Protein AF-0000000072270474 (afdb_homodimer)

Organism: Deinococcus radiodurans (strain ATCC 13939 / DSM 20539 / JCM 16871 / CCUG 27074 / LMG 4051 / NBRC 15346 / NCIMB 9279 / VKM B-1422 / R1) (NCBI:txid243230)

Nearest PDB structures (foldseek):
  1rw1-assembly1_A  TM=5.696E-01  e=3.619E-04  Pseudomonas aeruginosa PAO1
  1r7h-assembly1_B  TM=4.572E-01  e=2.381E-02  Corynebacterium ammoniagenes
  2ht9-assembly1_B  TM=7.134E-01  e=1.279E+00  Homo sapiens
  3ic4-assembly1_A  TM=3.718E-01  e=2.896E-01  Archaeoglobus fulgidus
  7pwe-assembly1_B  TM=4.059E-01  e=6.086E-01  Desulfotalea psychrophila LSv54

Solvent-accessible surface area (backbone atoms only — not comparable to full-atom values): 14466 Å² total; per-residue (Å²): 135,80,77,73,74,70,66,76,70,76,80,74,60,61,66,30,38,38,38,26,42,92,84,36,66,45,25,50,49,53,54,48,58,37,49,78,69,72,44,69,68,49,76,40,47,32,84,81,49,56,68,51,72,70,62,51,45,57,52,32,72,73,58,35,65,74,65,40,43,22,79,86,38,70,48,36,68,69,64,66,60,63,60,55,58,54,50,49,53,52,50,50,52,48,38,55,75,37,53,67,27,42,30,48,17,37,36,40,19,80,94,42,66,42,62,28,84,43,67,69,56,56,52,56,37,73,104,135,79,78,71,72,73,67,76,70,76,80,72,60,63,66,30,37,38,39,25,42,93,83,36,67,47,26,50,50,52,53,47,58,37,50,77,69,72,46,69,68,49,77,41,48,32,84,82,49,56,69,51,71,70,62,52,46,56,52,34,74,73,57,34,66,73,65,40,43,24,80,86,37,70,48,36,69,68,62,67,60,65,60,56,58,53,51,49,53,51,50,50,52,48,36,55,76,37,52,68,28,42,31,47,17,38,35,39,19,79,93,43,70,41,62,28,81,46,65,68,56,56,53,57,37,74,104

Secondary structure (DSSP, 8-state):
---------------EEEEE-TT-HHHHHHHHHHHTTT--EEEEETTTSPPPHHHHHHHHHHH-HHHHB-TTSHHHHHTTTHHHHHHHHHHHHHHHH-GGGB-SPEEEETTEEEESS-HHHHHHTT-/------------S--EEEEE-TT-HHHHHHHHHHHTTT--EEEEETTTSPPPHHHHHHHHHHH-HHHHB-TTSHHHHHHTTTHHHHHHHHHHHHHHH-GGGB-SPEEEETTEEEESS-HHHHHHTT-

Structure (mmCIF, N/CA/C/O backbone):
data_AF-0000000072270474-model_v1
#
loop_
_entity.id
_entity.type
_entity.pdbx_description
1 polymer 'Arsenate reductase'
#
loop_
_atom_site.group_PDB
_atom_site.id
_atom_site.type_symbol
_atom_site.label_atom_id
_atom_site.label_alt_id
_atom_site.label_comp_id
_atom_site.label_asym_id
_atom_site.label_entity_id
_atom_site.label_seq_id
_atom_site.pdbx_PDB_ins_code
_atom_site.Cartn_x
_atom_site.Cartn_y
_atom_site.Cartn_z
_atom_site.occupancy
_atom_site.B_iso_or_equiv
_atom_site.auth_seq_id
_atom_site.auth_comp_id
_atom_site.auth_asym_id
_atom_site.auth_atom_id
_atom_site.pdbx_PDB_model_num
ATOM 1 N N . MET A 1 1 ? -36.5 23.969 41.625 1 34.44 1 MET A N 1
ATOM 2 C CA . MET A 1 1 ? -36 24.359 40.312 1 34.44 1 MET A CA 1
ATOM 3 C C . MET A 1 1 ? -34.688 23.641 40 1 34.44 1 MET A C 1
ATOM 5 O O . MET A 1 1 ? -33.625 24.031 40.469 1 34.44 1 MET A O 1
ATOM 9 N N . GLY A 1 2 ? -34.719 22.359 40.031 1 34.88 2 GLY A N 1
ATOM 10 C CA . GLY A 1 2 ? -33.656 21.359 39.938 1 34.88 2 GLY A CA 1
ATOM 11 C C . GLY A 1 2 ? -32.812 21.5 38.688 1 34.88 2 GLY A C 1
ATOM 12 O O . GLY A 1 2 ? -33.312 21.578 37.594 1 34.88 2 GLY A O 1
ATOM 13 N N . ARG A 1 3 ? -31.734 22.266 38.875 1 37.53 3 ARG A N 1
ATOM 14 C CA . ARG A 1 3 ? -30.688 22.422 37.875 1 37.53 3 ARG A CA 1
ATOM 15 C C . ARG A 1 3 ? -30.297 21.078 37.25 1 37.53 3 ARG A C 1
ATOM 17 O O . ARG A 1 3 ? -29.922 20.156 38 1 37.53 3 ARG A O 1
ATOM 24 N N . PHE A 1 4 ? -31.141 20.562 36.344 1 34.16 4 PHE A N 1
ATOM 25 C CA . PHE A 1 4 ? -30.734 19.5 35.438 1 34.16 4 PHE A CA 1
ATOM 26 C C . PHE A 1 4 ? -29.297 19.703 34.969 1 34.16 4 PHE A C 1
ATOM 28 O O . PHE A 1 4 ? -28.953 20.75 34.438 1 34.16 4 PHE A O 1
ATOM 35 N N . PHE A 1 5 ? -28.375 19.203 35.75 1 33.19 5 PHE A N 1
ATOM 36 C CA . PHE A 1 5 ? -27 18.984 35.344 1 33.19 5 PHE A CA 1
ATOM 37 C C . PHE A 1 5 ? -26.938 18.516 33.875 1 33.19 5 PHE A C 1
ATOM 39 O O . PHE A 1 5 ? -27.328 17.391 33.562 1 33.19 5 PHE A O 1
ATOM 46 N N . CYS A 1 6 ? -27.469 19.328 32.969 1 32.22 6 CYS A N 1
ATOM 47 C CA . CYS A 1 6 ? -27.031 18.984 31.625 1 32.22 6 CYS A CA 1
ATOM 48 C C . CYS A 1 6 ? -25.578 18.531 31.609 1 32.22 6 CYS A C 1
ATOM 50 O O . CYS A 1 6 ? -24.688 19.328 31.859 1 32.22 6 CYS A O 1
ATOM 52 N N . GLN A 1 7 ? -25.297 17.5 32.375 1 32.91 7 GLN A N 1
ATOM 53 C CA . GLN A 1 7 ? -23.984 16.906 32.156 1 32.91 7 GLN A CA 1
ATOM 54 C C . GLN A 1 7 ? -23.547 17.078 30.703 1 32.91 7 GLN A C 1
ATOM 56 O O . GLN A 1 7 ? -24.266 16.656 29.781 1 32.91 7 GLN A O 1
ATOM 61 N N . HIS A 1 8 ? -23.016 18.281 30.297 1 38.44 8 HIS A N 1
ATOM 62 C CA . HIS A 1 8 ? -22.141 18.359 29.125 1 38.44 8 HIS A CA 1
ATOM 63 C C . HIS A 1 8 ? -21.5 17.016 28.828 1 38.44 8 HIS A C 1
ATOM 65 O O . HIS A 1 8 ? -20.781 16.453 29.656 1 38.44 8 HIS A O 1
ATOM 71 N N . ALA A 1 9 ? -22.234 16.062 28.453 1 39.56 9 ALA A N 1
ATOM 72 C CA . ALA A 1 9 ? -21.766 14.82 27.828 1 39.56 9 ALA A CA 1
ATOM 73 C C . ALA A 1 9 ? -20.344 14.984 27.297 1 39.56 9 ALA A C 1
ATOM 75 O O . ALA A 1 9 ? -20.062 15.93 26.547 1 39.56 9 ALA A O 1
ATOM 76 N N . GLY A 1 10 ? -19.312 14.703 27.938 1 39.47 10 GLY A N 1
ATOM 77 C CA . GLY A 1 10 ? -17.922 14.5 27.578 1 39.47 10 GLY A CA 1
ATOM 78 C C . GLY A 1 10 ? -17.734 14.031 26.141 1 39.47 10 GLY A C 1
ATOM 79 O O . GLY A 1 10 ? -18.281 13 25.75 1 39.47 10 GLY A O 1
ATOM 80 N N . MET A 1 11 ? -17.922 14.828 25.094 1 38.56 11 MET A N 1
ATOM 81 C CA . MET A 1 11 ? -17.766 14.602 23.656 1 38.56 11 MET A CA 1
ATOM 82 C C . MET A 1 11 ? -16.672 13.57 23.375 1 38.56 11 MET A C 1
ATOM 84 O O . MET A 1 11 ? -15.484 13.891 23.391 1 38.56 11 MET A O 1
ATOM 88 N N . THR A 1 12 ? -16.656 12.539 23.891 1 49.97 12 THR A N 1
ATOM 89 C CA . THR A 1 12 ? -15.836 11.344 23.734 1 49.97 12 THR A CA 1
ATOM 90 C C . THR A 1 12 ? -15.711 10.969 22.266 1 49.97 12 THR A C 1
ATOM 92 O O . THR A 1 12 ? -15.594 9.781 21.922 1 49.97 12 THR A O 1
ATOM 95 N N . GLY A 1 13 ? -16.297 11.711 21.375 1 54.06 13 GLY A N 1
ATOM 96 C CA . GLY A 1 13 ? -16.25 11.273 20 1 54.06 13 GLY A CA 1
ATOM 97 C C . GLY A 1 13 ? -14.852 10.984 19.5 1 54.06 13 GLY A C 1
ATOM 98 O O . GLY A 1 13 ? -13.867 11.297 20.188 1 54.06 13 GLY A O 1
ATOM 99 N N . PRO A 1 14 ? -14.75 10.164 18.5 1 63.75 14 PRO A N 1
ATOM 100 C CA . PRO A 1 14 ? -13.414 9.734 18.078 1 63.75 14 PRO A CA 1
ATOM 101 C C . PRO A 1 14 ? -12.461 10.906 17.859 1 63.75 14 PRO A C 1
ATOM 103 O O . PRO A 1 14 ? -12.891 11.992 17.453 1 63.75 14 PRO A O 1
ATOM 106 N N . GLN A 1 15 ? -11.43 11 18.594 1 87.31 15 GLN A N 1
ATOM 107 C CA . GLN A 1 15 ? -10.398 12.008 18.406 1 87.31 15 GLN A CA 1
ATOM 108 C C . GLN A 1 15 ? -9.812 11.938 17 1 87.31 15 GLN A C 1
ATOM 110 O O . GLN A 1 15 ? -9.28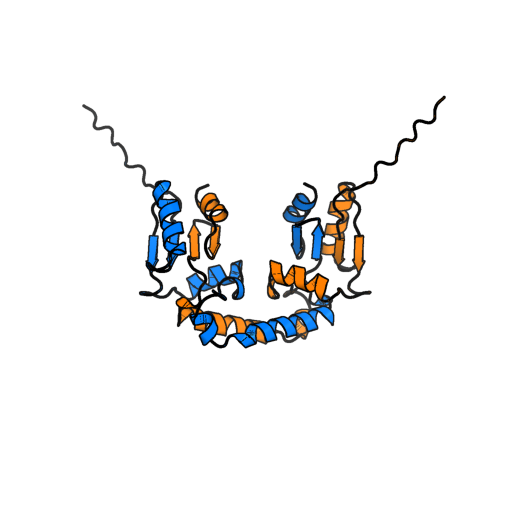1 10.906 16.594 1 87.31 15 GLN A O 1
ATOM 115 N N . ILE A 1 16 ? -10.289 12.977 16.094 1 97.12 16 ILE A N 1
ATOM 116 C CA . ILE A 1 16 ? -9.781 13.07 14.734 1 97.12 16 ILE A CA 1
ATOM 117 C C . ILE A 1 16 ? -8.539 13.961 14.711 1 97.12 16 ILE A C 1
ATOM 119 O O . ILE A 1 16 ? -8.547 15.062 15.266 1 97.12 16 ILE A O 1
ATOM 123 N N . GLN A 1 17 ? -7.492 13.477 14.211 1 98.06 17 GLN A N 1
ATOM 124 C CA . GLN A 1 17 ? -6.27 14.25 14.023 1 98.06 17 GLN A CA 1
ATOM 125 C C . GLN A 1 17 ? -5.938 14.406 12.539 1 98.06 17 GLN A C 1
ATOM 127 O O . GLN A 1 17 ? -5.957 13.43 11.789 1 98.06 17 GLN A O 1
ATOM 132 N N . ILE A 1 18 ? -5.68 15.641 12.117 1 98.44 18 ILE A N 1
ATOM 133 C CA . ILE A 1 18 ? -5.336 15.953 10.734 1 98.44 18 ILE A CA 1
ATOM 134 C C . ILE A 1 18 ? -3.922 16.531 10.664 1 98.44 18 ILE A C 1
ATOM 136 O O . ILE A 1 18 ? -3.613 17.516 11.352 1 98.44 18 ILE A O 1
ATOM 140 N N . PHE A 1 19 ? -3.062 15.859 9.969 1 98.75 19 PHE A N 1
ATOM 141 C CA . PHE A 1 19 ? -1.763 16.406 9.609 1 98.75 19 PHE A CA 1
ATOM 142 C C . PHE A 1 19 ? -1.813 17.047 8.219 1 98.75 19 PHE A C 1
ATOM 144 O O . PHE A 1 19 ? -2.139 16.375 7.238 1 98.75 19 PHE A O 1
ATOM 151 N N . GLY A 1 20 ? -1.595 18.281 8.125 1 98.38 20 GLY A N 1
ATOM 152 C CA . GLY A 1 20 ? -1.666 18.984 6.848 1 98.38 20 GLY A CA 1
ATOM 153 C C . GLY A 1 20 ? -1.063 20.375 6.891 1 98.38 20 GLY A C 1
ATOM 154 O O . GLY A 1 20 ? -0.18 20.641 7.707 1 98.38 20 GLY A O 1
ATOM 155 N N . THR A 1 21 ? -1.355 21.109 5.883 1 97.69 21 THR A N 1
ATOM 156 C CA . THR A 1 21 ? -0.98 22.516 5.848 1 97.69 21 THR A CA 1
ATOM 157 C C . THR A 1 21 ? -2.199 23.406 5.586 1 97.69 21 THR A C 1
ATOM 159 O O . THR A 1 21 ? -3.156 22.969 4.938 1 97.69 21 THR A O 1
ATOM 162 N N . LYS A 1 22 ? -2.102 24.625 6.09 1 94.5 22 LYS A N 1
ATOM 163 C CA . LYS A 1 22 ? -3.229 25.547 5.953 1 94.5 22 LYS A CA 1
ATOM 164 C C . LYS A 1 22 ? -3.424 25.969 4.496 1 94.5 22 LYS A C 1
ATOM 166 O O . LYS A 1 22 ? -4.523 26.359 4.102 1 94.5 22 LYS A O 1
ATOM 171 N N . LYS A 1 23 ? -2.4 25.828 3.74 1 94.44 23 LYS A N 1
ATOM 172 C CA . LYS A 1 23 ? -2.465 26.281 2.352 1 94.44 23 LYS A CA 1
ATOM 173 C C . LYS A 1 23 ? -3.023 25.188 1.445 1 94.44 23 LYS A C 1
ATOM 175 O O . LYS A 1 23 ? -3.352 25.453 0.285 1 94.44 23 LYS A O 1
ATOM 180 N N . SER A 1 24 ? -3.162 24.031 1.912 1 96.56 24 SER A N 1
ATOM 181 C CA . SER A 1 24 ? -3.594 22.891 1.108 1 96.56 24 SER A CA 1
ATOM 182 C C . SER A 1 24 ? -5.117 22.828 1.012 1 96.56 24 SER A C 1
ATOM 184 O O . SER A 1 24 ? -5.801 22.672 2.025 1 96.56 24 SER A O 1
ATOM 186 N N . THR A 1 25 ? -5.629 22.891 -0.159 1 96.38 25 THR A N 1
ATOM 187 C CA . THR A 1 25 ? -7.066 22.781 -0.403 1 96.38 25 THR A CA 1
ATOM 188 C C . THR A 1 25 ? -7.605 21.453 0.099 1 96.38 25 THR A C 1
ATOM 190 O O . THR A 1 25 ? -8.711 21.391 0.634 1 96.38 25 THR A O 1
ATOM 193 N N . ALA A 1 26 ? -6.789 20.422 -0.061 1 97.44 26 ALA A N 1
ATOM 194 C CA . ALA A 1 26 ? -7.207 19.094 0.383 1 97.44 26 ALA A CA 1
ATOM 195 C C . ALA A 1 26 ? -7.285 19.016 1.905 1 97.44 26 ALA A C 1
ATOM 197 O O . ALA A 1 26 ? -8.188 18.391 2.459 1 97.44 26 ALA A O 1
ATOM 198 N N . THR A 1 27 ? -6.324 19.641 2.531 1 98.19 27 THR A N 1
ATOM 199 C CA . THR A 1 27 ? -6.359 19.703 3.986 1 98.19 27 THR A CA 1
ATOM 200 C C . THR A 1 27 ? -7.598 20.469 4.461 1 98.19 27 THR A C 1
ATOM 202 O O . THR A 1 27 ? -8.297 20.016 5.371 1 98.19 27 THR A O 1
ATOM 205 N N . ARG A 1 28 ? -7.879 21.547 3.811 1 97.81 28 ARG A N 1
ATOM 206 C CA . ARG A 1 28 ? -9.055 22.344 4.16 1 97.81 28 ARG A CA 1
ATOM 207 C C . ARG A 1 28 ? -10.336 21.547 3.928 1 97.81 28 ARG A C 1
ATOM 209 O O . ARG A 1 28 ? -11.297 21.672 4.695 1 97.81 28 ARG A O 1
ATOM 216 N N . ALA A 1 29 ? -10.32 20.766 2.895 1 98.25 29 ALA A N 1
ATOM 217 C CA . ALA A 1 29 ? -11.477 19.922 2.613 1 98.25 29 ALA A CA 1
ATOM 218 C C . ALA A 1 29 ? -11.719 18.922 3.74 1 98.25 29 ALA A C 1
ATOM 220 O O . ALA A 1 29 ? -12.859 18.672 4.117 1 98.25 29 ALA A O 1
ATOM 221 N N . ALA A 1 30 ? -10.641 18.391 4.258 1 98.38 30 ALA A N 1
ATOM 222 C CA . ALA A 1 30 ? -10.758 17.453 5.383 1 98.38 30 ALA A CA 1
ATOM 223 C C . ALA A 1 30 ? -11.328 18.172 6.609 1 98.38 30 ALA A C 1
ATOM 225 O O . ALA A 1 30 ? -12.25 17.656 7.254 1 98.38 30 ALA A O 1
ATOM 226 N N . GLU A 1 31 ? -10.766 19.297 6.898 1 97.62 31 GLU A N 1
ATOM 227 C CA . GLU A 1 31 ? -11.273 20.062 8.039 1 97.62 31 GLU A CA 1
ATOM 228 C C . GLU A 1 31 ? -12.766 20.375 7.871 1 97.62 31 GLU A C 1
ATOM 230 O O . GLU A 1 31 ? -13.547 20.203 8.812 1 97.62 31 GLU A O 1
ATOM 235 N N . ARG A 1 32 ? -13.141 20.797 6.742 1 97.44 32 ARG A N 1
ATOM 236 C CA . ARG A 1 32 ? -14.531 21.141 6.453 1 97.44 32 ARG A CA 1
ATOM 237 C C . ARG A 1 32 ? -15.438 19.922 6.605 1 97.44 32 ARG A C 1
ATOM 239 O O . ARG A 1 32 ? -16.547 20.031 7.145 1 97.44 32 ARG A O 1
ATOM 246 N N . PHE A 1 33 ? -14.977 18.797 6.184 1 98.31 33 PHE A N 1
ATOM 247 C CA . PHE A 1 33 ? -15.742 17.562 6.238 1 98.31 33 PHE A CA 1
ATOM 248 C C . PHE A 1 33 ? -16.156 17.25 7.668 1 98.31 33 PHE A C 1
ATOM 250 O O . PHE A 1 33 ? -17.328 16.953 7.926 1 98.31 33 PHE A O 1
ATOM 257 N N . PHE A 1 34 ? -15.234 17.344 8.547 1 97.38 34 PHE A N 1
ATOM 258 C CA . PHE A 1 34 ? -15.516 16.984 9.93 1 97.38 34 PHE A CA 1
ATOM 259 C C . PHE A 1 34 ? -16.266 18.125 10.633 1 97.38 34 PHE A C 1
ATOM 261 O O . PHE A 1 34 ? -17.156 17.859 11.438 1 97.38 34 PHE A O 1
ATOM 268 N N . LYS A 1 35 ? -15.938 19.375 10.312 1 95.94 35 LYS A N 1
ATOM 269 C CA . LYS A 1 35 ? -16.609 20.531 10.898 1 95.94 35 LYS A CA 1
ATOM 270 C C . LYS A 1 35 ? -18.094 20.516 10.578 1 95.94 35 LYS A C 1
ATOM 272 O O . LYS A 1 35 ? -18.922 20.75 11.453 1 95.94 35 LYS A O 1
ATOM 277 N N . GLU A 1 36 ? -18.406 20.234 9.391 1 96.81 36 GLU A N 1
ATOM 278 C CA . GLU A 1 36 ? -19.797 20.234 8.938 1 96.81 36 GLU A CA 1
ATOM 279 C C . GLU A 1 36 ? -20.594 19.141 9.633 1 96.81 36 GLU A C 1
ATOM 281 O O . GLU A 1 36 ? -21.828 19.188 9.648 1 96.81 36 GLU A O 1
ATOM 286 N N . ARG A 1 37 ? -19.969 18.25 10.195 1 95.06 37 ARG A N 1
ATOM 287 C CA . ARG A 1 37 ? -20.641 17.141 10.867 1 95.06 37 ARG A CA 1
ATOM 288 C C . ARG A 1 37 ? -20.531 17.266 12.383 1 95.06 37 ARG A C 1
ATOM 290 O O . ARG A 1 37 ? -20.891 16.344 13.117 1 95.06 37 ARG A O 1
ATOM 297 N N . GLY A 1 38 ? -19.953 18.328 12.805 1 93.56 38 GLY A N 1
ATOM 298 C CA . GLY A 1 38 ? -19.906 18.688 14.219 1 93.56 38 GLY A CA 1
ATOM 299 C C . GLY A 1 38 ? -18.828 17.938 14.984 1 93.56 38 GLY A C 1
ATOM 300 O O . GLY A 1 38 ? -18.953 17.719 16.188 1 93.56 38 GLY A O 1
ATOM 301 N N . VAL A 1 39 ? -17.859 17.469 14.32 1 94.69 39 VAL A N 1
ATOM 302 C CA . VAL A 1 39 ? -16.812 16.688 14.969 1 94.69 39 VAL A CA 1
ATOM 303 C C . VAL A 1 39 ? -15.562 17.547 15.172 1 94.69 39 VAL A C 1
ATOM 305 O O . VAL A 1 39 ? -15.109 18.219 14.234 1 94.69 39 VAL A O 1
ATOM 308 N N . LYS A 1 40 ? -15.07 17.547 16.344 1 92.81 40 LYS A N 1
ATOM 309 C CA . LYS A 1 40 ? -13.852 18.297 16.656 1 92.81 40 LYS A CA 1
ATOM 310 C C . LYS A 1 40 ? -12.617 17.609 16.078 1 92.81 40 LYS A C 1
ATOM 312 O O . LYS A 1 40 ? -12.5 16.375 16.141 1 92.81 40 LYS A O 1
ATOM 317 N N . VAL A 1 41 ? -11.688 18.453 15.664 1 95.88 41 VAL A N 1
ATOM 318 C CA . VAL A 1 41 ? -10.484 17.922 15.031 1 95.88 41 VAL A CA 1
ATOM 319 C C . VAL A 1 41 ? -9.242 18.531 15.688 1 95.88 41 VAL A C 1
ATOM 321 O O . VAL A 1 41 ? -9.242 19.703 16.078 1 95.88 41 VAL A O 1
ATOM 324 N N . HIS A 1 42 ? -8.289 17.75 15.961 1 96.75 42 HIS A N 1
ATOM 325 C CA . HIS A 1 42 ? -6.949 18.203 16.297 1 96.75 42 HIS A CA 1
ATOM 326 C C . HIS A 1 42 ? -6.094 18.359 15.039 1 96.75 42 HIS A C 1
ATOM 328 O O . HIS A 1 42 ? -5.699 17.359 14.43 1 96.75 42 HIS A O 1
ATOM 334 N N . PHE A 1 43 ? -5.828 19.594 14.734 1 97.19 43 PHE A N 1
ATOM 335 C CA . PHE A 1 43 ? -5.07 19.891 13.516 1 97.19 43 PHE A CA 1
ATOM 336 C C . PHE A 1 43 ? -3.6 20.125 13.844 1 97.19 43 PHE A C 1
ATOM 338 O O . PHE A 1 43 ? -3.271 20.875 14.758 1 97.19 43 PHE A O 1
ATOM 345 N N . VAL A 1 44 ? -2.742 19.438 13.086 1 97.62 44 VAL A N 1
ATOM 346 C CA . VAL A 1 44 ? -1.3 19.641 13.18 1 97.62 44 VAL A CA 1
ATOM 347 C C . VAL A 1 44 ? -0.77 20.219 11.875 1 97.62 44 VAL A C 1
ATOM 349 O O . VAL A 1 44 ? -0.797 19.547 10.836 1 97.62 44 VAL A O 1
ATOM 352 N N . ASP A 1 45 ? -0.265 21.422 11.953 1 97.81 45 ASP A N 1
ATOM 353 C CA . ASP A 1 45 ? 0.384 22.047 10.797 1 97.81 45 ASP A CA 1
ATOM 354 C C . ASP A 1 45 ? 1.805 21.516 10.617 1 97.81 45 ASP A C 1
ATOM 356 O O . ASP A 1 45 ? 2.723 21.938 11.328 1 97.81 45 ASP A O 1
ATOM 360 N N . VAL A 1 46 ? 2.01 20.688 9.617 1 97.94 46 VAL A N 1
ATOM 361 C CA . VAL A 1 46 ? 3.281 19.984 9.484 1 97.94 46 VAL A CA 1
ATOM 362 C C . VAL A 1 46 ? 4.332 20.922 8.898 1 97.94 46 VAL A C 1
ATOM 364 O O . VAL A 1 46 ? 5.527 20.625 8.938 1 97.94 46 VAL A O 1
ATOM 367 N N . SER A 1 47 ? 3.916 21.969 8.328 1 94.81 47 SER A N 1
ATOM 368 C CA . SER A 1 47 ? 4.875 22.969 7.867 1 94.81 47 SER A CA 1
ATOM 369 C C . SER A 1 47 ? 5.52 23.703 9.039 1 94.81 47 SER A C 1
ATOM 371 O O . SER A 1 47 ? 6.652 24.172 8.93 1 94.81 47 SER A O 1
ATOM 373 N N . ALA A 1 48 ? 4.805 23.812 10.133 1 94.81 48 ALA A N 1
ATOM 374 C CA . ALA A 1 48 ? 5.301 24.469 11.328 1 94.81 48 ALA A CA 1
ATOM 375 C C . ALA A 1 48 ? 5.965 23.469 12.273 1 94.81 48 ALA A C 1
ATOM 377 O O . ALA A 1 48 ? 7.004 23.766 12.875 1 94.81 48 ALA A O 1
ATOM 378 N N . LYS A 1 49 ? 5.398 22.344 12.484 1 94.62 49 LYS A N 1
ATOM 379 C CA . LYS A 1 49 ? 5.883 21.266 13.336 1 94.62 49 LYS A CA 1
ATOM 380 C C . LYS A 1 49 ? 5.809 19.922 12.609 1 94.62 49 LYS A C 1
ATOM 382 O O . LYS A 1 49 ? 4.73 19.344 12.477 1 94.62 49 LYS A O 1
ATOM 387 N N . PRO A 1 50 ? 6.918 19.422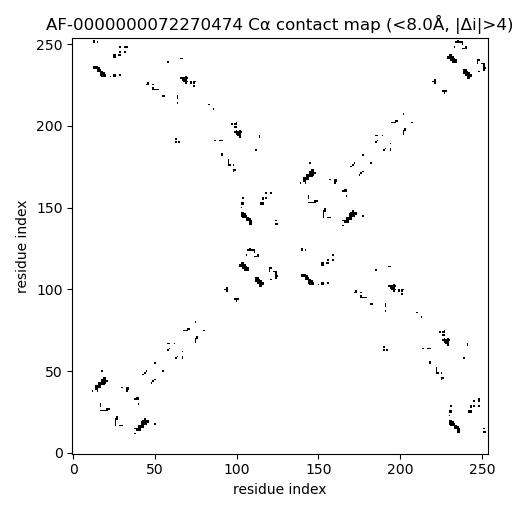 12.305 1 93.88 50 PRO A N 1
ATOM 388 C CA . PRO A 1 50 ? 6.922 18.141 11.578 1 93.88 50 PRO A CA 1
ATOM 389 C C . PRO A 1 50 ? 6.332 17 12.398 1 93.88 50 PRO A C 1
ATOM 391 O O . PRO A 1 50 ? 6.344 17.047 13.633 1 93.88 50 PRO A O 1
ATOM 394 N N . MET A 1 51 ? 5.844 16.078 11.742 1 96.31 51 MET A N 1
ATOM 395 C CA . MET A 1 51 ? 5.379 14.859 12.406 1 96.31 51 MET A CA 1
ATOM 396 C C . MET A 1 51 ? 6.535 14.141 13.094 1 96.31 51 MET A C 1
ATOM 398 O O . MET A 1 51 ? 7.691 14.281 12.688 1 96.31 51 MET A O 1
ATOM 402 N N . SER A 1 52 ? 6.125 13.367 14.156 1 96.31 52 SER A N 1
ATOM 403 C CA . SER A 1 52 ? 7.133 12.477 14.719 1 96.31 52 SER A CA 1
ATOM 404 C C . SER A 1 52 ? 7.359 11.258 13.828 1 96.31 52 SER A C 1
ATOM 406 O O . SER A 1 52 ? 6.492 10.898 13.023 1 96.31 52 SER A O 1
ATOM 408 N N . LYS A 1 53 ? 8.547 10.68 14.016 1 95.31 53 LYS A N 1
ATOM 409 C CA . LYS A 1 53 ? 8.844 9.461 13.266 1 95.31 53 LYS A CA 1
ATOM 410 C C . LYS A 1 53 ? 7.797 8.383 13.539 1 95.31 53 LYS A C 1
ATOM 412 O O . LYS A 1 53 ? 7.375 7.676 12.617 1 95.31 53 LYS A O 1
ATOM 417 N N . GLY A 1 54 ? 7.422 8.273 14.82 1 95.75 54 GLY A N 1
ATOM 418 C CA . GLY A 1 54 ? 6.418 7.293 15.195 1 95.75 54 GLY A CA 1
ATOM 419 C C . GLY A 1 54 ? 5.082 7.52 14.508 1 95.75 54 GLY A C 1
ATOM 420 O O . GLY A 1 54 ? 4.461 6.57 14.023 1 95.75 54 GLY A O 1
ATOM 421 N N . GLU A 1 55 ? 4.652 8.734 14.438 1 95 55 GLU A N 1
ATOM 422 C CA . GLU A 1 55 ? 3.398 9.078 13.773 1 95 55 GLU A CA 1
ATOM 423 C C . GLU A 1 55 ? 3.439 8.719 12.289 1 95 55 GLU A C 1
ATOM 425 O O . GLU A 1 55 ? 2.527 8.07 11.781 1 95 55 GLU A O 1
ATOM 430 N N . LEU A 1 56 ? 4.516 9.141 11.633 1 97.12 56 LEU A N 1
ATOM 431 C CA . LEU A 1 56 ? 4.641 8.898 10.203 1 97.12 56 LEU A CA 1
ATOM 432 C C . LEU A 1 56 ? 4.734 7.402 9.906 1 97.12 56 LEU A C 1
ATOM 434 O O . LEU A 1 56 ? 4.148 6.918 8.938 1 97.12 56 LEU A O 1
ATOM 438 N N . THR A 1 57 ? 5.406 6.668 10.812 1 93.38 57 THR A N 1
ATOM 439 C CA . THR A 1 57 ? 5.617 5.234 10.633 1 93.38 57 THR A CA 1
ATOM 440 C C . THR A 1 57 ? 4.285 4.488 10.648 1 93.38 57 THR A C 1
ATOM 442 O O . THR A 1 57 ? 4.105 3.508 9.922 1 93.38 57 THR A O 1
ATOM 445 N N . ARG A 1 58 ? 3.34 4.945 11.352 1 94.06 58 ARG A N 1
ATOM 446 C CA . ARG A 1 58 ? 2.023 4.316 11.406 1 94.06 58 ARG A CA 1
ATOM 447 C C . ARG A 1 58 ? 1.345 4.359 10.039 1 94.06 58 ARG A C 1
ATOM 449 O O . ARG A 1 58 ? 0.724 3.381 9.617 1 94.06 58 ARG A O 1
ATOM 456 N N . PHE A 1 59 ? 1.512 5.457 9.383 1 95.81 59 PHE A N 1
ATOM 457 C CA . PHE A 1 59 ? 0.94 5.582 8.047 1 95.81 59 PHE A CA 1
ATOM 458 C C . PHE A 1 59 ? 1.716 4.734 7.047 1 95.81 59 PHE A C 1
ATOM 460 O O . PHE A 1 59 ? 1.121 4.078 6.188 1 95.81 59 PHE A O 1
ATOM 467 N N . VAL A 1 60 ? 3.025 4.719 7.215 1 92.12 60 VAL A N 1
ATOM 468 C CA . VAL A 1 60 ? 3.885 3.975 6.301 1 92.12 60 VAL A CA 1
ATOM 469 C C . VAL A 1 60 ? 3.584 2.482 6.402 1 92.12 60 VAL A C 1
ATOM 471 O O . VAL A 1 60 ? 3.512 1.785 5.387 1 92.12 60 VAL A O 1
ATOM 474 N N . GLN A 1 61 ? 3.381 2.031 7.629 1 86.75 61 GLN A N 1
ATOM 475 C CA . GLN A 1 61 ? 3.094 0.618 7.855 1 86.75 61 GLN A CA 1
ATOM 476 C C . GLN A 1 61 ? 1.798 0.202 7.168 1 86.75 61 GLN A C 1
ATOM 478 O O . GLN A 1 61 ? 1.699 -0.905 6.633 1 86.75 61 GLN A O 1
ATOM 483 N N . LYS A 1 62 ? 0.914 1.119 7.113 1 86.88 62 LYS A N 1
ATOM 484 C CA . LYS A 1 62 ? -0.397 0.77 6.574 1 86.88 62 LYS A CA 1
ATOM 485 C C . LYS A 1 62 ? -0.435 0.95 5.059 1 86.88 62 LYS A C 1
ATOM 487 O O . LYS A 1 62 ? -0.977 0.106 4.34 1 86.88 62 LYS A O 1
ATOM 492 N N . PHE A 1 63 ? 0.195 1.966 4.527 1 88.5 63 PHE A N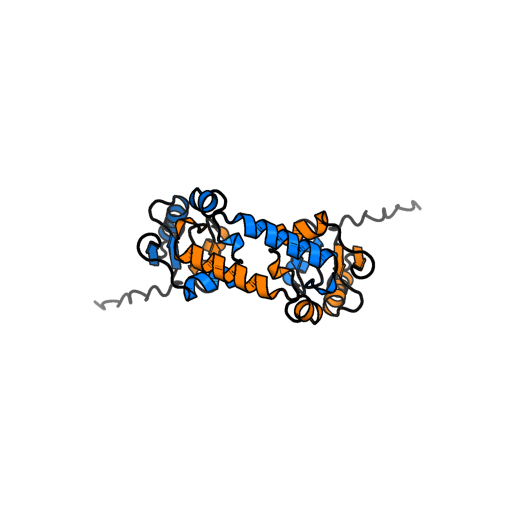 1
ATOM 493 C CA . PHE A 1 63 ? -0.042 2.332 3.137 1 88.5 63 PHE A CA 1
ATOM 494 C C . PHE A 1 63 ? 1.208 2.104 2.295 1 88.5 63 PHE A C 1
ATOM 496 O O . PHE A 1 63 ? 1.13 2.018 1.068 1 88.5 63 PHE A O 1
ATOM 503 N N . GLY A 1 64 ? 2.398 2.105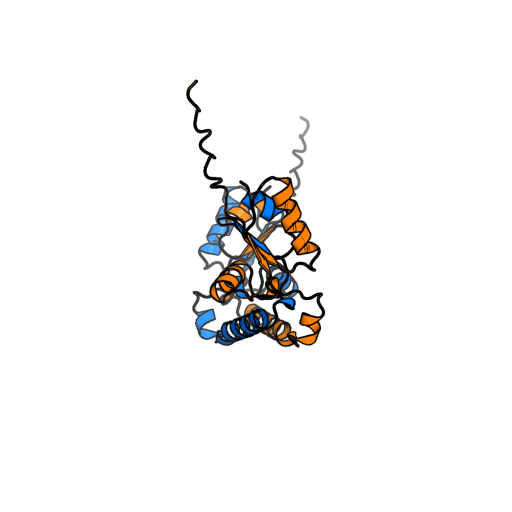 2.959 1 85.75 64 GLY A N 1
ATOM 504 C CA . GLY A 1 64 ? 3.658 2.111 2.232 1 85.75 64 GLY A CA 1
ATOM 505 C C . GLY A 1 64 ? 4.168 3.508 1.933 1 85.75 64 GLY A C 1
ATOM 506 O O . GLY A 1 64 ? 3.389 4.465 1.889 1 85.75 64 GLY A O 1
ATOM 507 N N . VAL A 1 65 ? 5.406 3.65 1.687 1 89.12 65 VAL A N 1
ATOM 508 C CA . VAL A 1 65 ? 6.055 4.945 1.492 1 89.12 65 VAL A CA 1
ATOM 509 C C . VAL A 1 65 ? 5.551 5.586 0.201 1 89.12 65 VAL A C 1
ATOM 511 O O . VAL A 1 65 ? 5.324 6.797 0.149 1 89.12 65 VAL A O 1
ATOM 514 N N . ASN A 1 66 ? 5.328 4.852 -0.842 1 87 66 ASN A N 1
ATOM 515 C CA . ASN A 1 66 ? 4.934 5.402 -2.135 1 87 66 ASN A CA 1
ATOM 516 C C . ASN A 1 66 ? 3.561 6.062 -2.064 1 87 66 ASN A C 1
ATOM 518 O O . ASN A 1 66 ? 3.334 7.098 -2.693 1 87 66 ASN A O 1
ATOM 522 N N . ALA A 1 67 ? 2.738 5.516 -1.28 1 88.75 67 ALA A N 1
ATOM 523 C CA . ALA A 1 67 ? 1.382 6.043 -1.161 1 88.75 67 ALA A CA 1
ATOM 524 C C . ALA A 1 67 ? 1.374 7.371 -0.412 1 88.75 67 ALA A C 1
ATOM 526 O O . ALA A 1 67 ? 0.417 8.141 -0.514 1 88.75 67 ALA A O 1
ATOM 527 N N . LEU A 1 68 ? 2.422 7.621 0.299 1 94.69 68 LEU A N 1
ATOM 528 C CA . LEU A 1 68 ? 2.482 8.828 1.111 1 94.69 68 LEU A CA 1
ATOM 529 C C . LEU A 1 68 ? 3.145 9.969 0.341 1 94.69 68 LEU A C 1
ATOM 531 O O . LEU A 1 68 ? 3.094 11.125 0.769 1 94.69 68 LEU A O 1
ATOM 535 N N . LEU A 1 69 ? 3.646 9.664 -0.761 1 94.5 69 LEU A N 1
ATOM 536 C CA . LEU A 1 69 ? 4.348 10.68 -1.541 1 94.5 69 LEU A CA 1
ATOM 537 C C . LEU A 1 69 ? 3.381 11.43 -2.453 1 94.5 69 LEU A C 1
ATOM 539 O O . LEU A 1 69 ? 2.553 10.812 -3.129 1 94.5 69 LEU A O 1
ATOM 543 N N . ASP A 1 70 ? 3.529 12.805 -2.453 1 94.75 70 ASP A N 1
ATOM 544 C CA . ASP A 1 70 ? 2.861 13.633 -3.453 1 94.75 70 ASP A CA 1
ATOM 545 C C . ASP A 1 70 ? 3.662 13.68 -4.754 1 94.75 70 ASP A C 1
ATOM 547 O O . ASP A 1 70 ? 4.496 14.562 -4.945 1 94.75 70 ASP A O 1
ATOM 551 N N . THR A 1 71 ? 3.338 12.797 -5.621 1 90.81 71 THR A N 1
ATOM 552 C CA . THR A 1 71 ? 4.141 12.641 -6.832 1 90.81 71 THR A CA 1
ATOM 553 C C . THR A 1 71 ? 3.811 13.727 -7.848 1 90.81 71 THR A C 1
ATOM 555 O O . THR A 1 71 ? 4.504 13.875 -8.859 1 90.81 71 THR A O 1
ATOM 558 N N . GLU A 1 72 ? 2.811 14.484 -7.602 1 91.25 72 GLU A N 1
ATOM 559 C CA . GLU A 1 72 ? 2.408 15.539 -8.523 1 91.25 72 GLU A CA 1
ATOM 560 C C . GLU A 1 72 ? 2.951 16.891 -8.07 1 91.25 72 GLU A C 1
ATOM 562 O O . GLU A 1 72 ? 2.814 17.891 -8.781 1 91.25 72 GLU A O 1
ATOM 567 N N . GLY A 1 73 ? 3.549 16.953 -6.922 1 92.31 73 GLY A N 1
ATOM 568 C CA . GLY A 1 73 ? 3.982 18.219 -6.355 1 92.31 73 GLY A CA 1
ATOM 569 C C . GLY A 1 73 ? 5.395 18.609 -6.758 1 92.31 73 GLY A C 1
ATOM 570 O O . GLY A 1 73 ? 6.168 17.766 -7.215 1 92.31 73 GLY A O 1
ATOM 571 N N . LYS A 1 74 ? 5.797 19.875 -6.496 1 92.69 74 LYS A N 1
ATOM 572 C CA . LYS A 1 74 ? 7.109 20.406 -6.848 1 92.69 74 LYS A CA 1
ATOM 573 C C . LYS A 1 74 ? 8.203 19.797 -5.984 1 92.69 74 LYS A C 1
ATOM 575 O O . LYS A 1 74 ? 9.328 19.578 -6.453 1 92.69 74 LYS A O 1
ATOM 580 N N . ALA A 1 75 ? 7.84 19.531 -4.762 1 94.5 75 ALA A N 1
ATOM 581 C CA . ALA A 1 75 ? 8.836 18.953 -3.861 1 94.5 75 ALA A CA 1
ATOM 582 C C . ALA A 1 75 ? 9.312 17.594 -4.367 1 94.5 75 ALA A C 1
ATOM 584 O O . ALA A 1 75 ? 10.5 17.281 -4.293 1 94.5 75 ALA A O 1
ATOM 585 N N . TYR A 1 76 ? 8.406 16.844 -4.836 1 93.5 76 TYR A N 1
ATOM 586 C CA . TYR A 1 76 ? 8.742 15.531 -5.367 1 93.5 76 TYR A CA 1
ATOM 587 C C . TYR A 1 76 ? 9.672 15.656 -6.574 1 93.5 76 TYR A C 1
ATOM 589 O O . TYR A 1 76 ? 10.648 14.914 -6.691 1 93.5 76 TYR A O 1
ATOM 597 N N . GLU A 1 77 ? 9.367 16.531 -7.391 1 90 77 GLU A N 1
ATOM 598 C CA . GLU A 1 77 ? 10.188 16.781 -8.57 1 90 77 GLU A CA 1
ATOM 599 C C . GLU A 1 77 ? 11.617 17.141 -8.172 1 90 77 GLU A C 1
ATOM 601 O O . GLU A 1 77 ? 12.578 16.672 -8.789 1 90 77 GLU A O 1
ATOM 606 N N . ARG A 1 78 ? 11.727 17.828 -7.145 1 92.31 78 ARG A N 1
ATOM 607 C CA . ARG A 1 78 ? 13.023 18.328 -6.707 1 92.31 78 ARG A CA 1
ATOM 608 C C . ARG A 1 78 ? 13.781 17.266 -5.914 1 92.31 78 ARG A C 1
ATOM 610 O O . ARG A 1 78 ? 15.016 17.297 -5.859 1 92.31 78 ARG A O 1
ATOM 617 N N . ALA A 1 79 ? 13.141 16.422 -5.258 1 89.5 79 ALA A N 1
ATOM 618 C CA . ALA A 1 79 ? 13.727 15.492 -4.293 1 89.5 79 ALA A CA 1
ATOM 619 C C . ALA A 1 79 ? 14.492 14.383 -5 1 89.5 79 ALA A C 1
ATOM 621 O O . ALA A 1 79 ? 15.195 13.594 -4.359 1 89.5 79 ALA A O 1
ATOM 622 N N . ASN A 1 80 ? 14.492 14.273 -6.324 1 83.44 80 ASN A N 1
ATOM 623 C CA . ASN A 1 80 ? 15.227 13.266 -7.078 1 83.44 80 ASN A CA 1
ATOM 624 C C . ASN A 1 80 ? 14.961 11.859 -6.551 1 83.44 80 ASN A C 1
ATOM 626 O O . ASN A 1 80 ? 15.898 11.117 -6.242 1 83.44 80 ASN A O 1
ATOM 630 N N . LEU A 1 81 ? 13.727 11.461 -6.398 1 83.81 81 LEU A N 1
ATOM 631 C CA . LEU A 1 81 ? 13.344 10.156 -5.859 1 83.81 81 LEU A CA 1
ATOM 632 C C . LEU A 1 81 ? 13.133 9.141 -6.977 1 83.81 81 LEU A C 1
ATOM 634 O O . LEU A 1 81 ? 12.375 8.18 -6.816 1 83.81 81 LEU A O 1
ATOM 638 N N . ALA A 1 82 ? 13.781 9.352 -8.141 1 78.19 82 ALA A N 1
ATOM 639 C CA . ALA A 1 82 ? 13.703 8.453 -9.289 1 78.19 82 ALA A CA 1
ATOM 640 C C . ALA A 1 82 ? 14.195 7.051 -8.93 1 78.19 82 ALA A C 1
ATOM 642 O O . ALA A 1 82 ? 13.766 6.062 -9.523 1 78.19 82 ALA A O 1
ATOM 643 N N . TYR A 1 83 ? 15 7.027 -7.953 1 79.31 83 TYR A N 1
ATOM 644 C CA . TYR A 1 83 ? 15.562 5.746 -7.535 1 79.31 83 TYR A CA 1
ATOM 645 C C . TYR A 1 83 ? 14.484 4.84 -6.961 1 79.31 83 TYR A C 1
ATOM 647 O O . TYR A 1 83 ? 14.641 3.617 -6.93 1 79.31 83 TYR A O 1
ATOM 655 N N . LEU A 1 84 ? 13.422 5.363 -6.52 1 81.5 84 LEU A N 1
ATOM 656 C CA . LEU A 1 84 ? 12.328 4.551 -6.004 1 81.5 84 LEU A CA 1
ATOM 657 C C . LEU A 1 84 ? 11.734 3.682 -7.109 1 81.5 84 LEU A C 1
ATOM 659 O O . LEU A 1 84 ? 11.414 2.512 -6.883 1 81.5 84 LEU A O 1
ATOM 663 N N . ARG A 1 85 ? 11.562 4.309 -8.266 1 80.31 85 ARG A N 1
ATOM 664 C CA . ARG A 1 85 ? 11.047 3.557 -9.414 1 80.31 85 ARG A CA 1
ATOM 665 C C . ARG A 1 85 ? 12.023 2.459 -9.828 1 80.31 85 ARG A C 1
ATOM 667 O O . ARG A 1 85 ? 11.609 1.352 -10.172 1 80.31 85 ARG A O 1
ATOM 674 N N . THR A 1 86 ? 13.281 2.771 -9.773 1 82.38 86 THR A N 1
ATOM 675 C CA . THR A 1 86 ? 14.312 1.802 -10.125 1 82.38 86 THR A CA 1
ATOM 676 C C . THR A 1 86 ? 14.312 0.631 -9.148 1 82.38 86 THR A C 1
ATOM 678 O O . THR A 1 86 ? 14.438 -0.526 -9.555 1 82.38 86 THR A O 1
ATOM 681 N N . THR A 1 87 ? 14.133 0.957 -7.93 1 85.12 87 THR A N 1
ATOM 682 C CA . THR A 1 87 ? 14.078 -0.079 -6.902 1 85.12 87 THR A CA 1
ATOM 683 C C . THR A 1 87 ? 12.859 -0.973 -7.102 1 85.12 87 THR A C 1
ATOM 685 O O . THR A 1 87 ? 12.969 -2.199 -7.066 1 85.12 87 THR A O 1
ATOM 688 N N . GLU A 1 88 ? 11.734 -0.374 -7.379 1 86.5 88 GLU A N 1
ATOM 689 C CA . GLU A 1 88 ? 10.516 -1.145 -7.621 1 86.5 88 GLU A CA 1
ATOM 690 C C . GLU A 1 88 ? 10.68 -2.062 -8.828 1 86.5 88 GLU A C 1
ATOM 692 O O . GLU A 1 88 ? 10.328 -3.244 -8.766 1 86.5 88 GLU A O 1
ATOM 697 N N . ASP A 1 89 ? 11.234 -1.521 -9.891 1 90.31 89 ASP A N 1
ATOM 698 C CA . ASP A 1 89 ? 11.445 -2.309 -11.102 1 90.31 89 ASP A CA 1
ATOM 699 C C . ASP A 1 89 ? 12.375 -3.49 -10.828 1 90.31 89 ASP A C 1
ATOM 701 O O . ASP A 1 89 ? 12.156 -4.59 -11.344 1 90.31 89 ASP A O 1
ATOM 705 N N . SER A 1 90 ? 13.367 -3.219 -10.055 1 90.75 90 SER A N 1
ATOM 706 C CA . SER A 1 90 ? 14.312 -4.277 -9.734 1 90.75 90 SER A CA 1
ATOM 707 C C . SER A 1 90 ? 13.648 -5.387 -8.922 1 90.75 90 SER A C 1
ATOM 709 O O . SER A 1 90 ? 13.891 -6.57 -9.164 1 90.75 90 SER A O 1
ATOM 711 N N . VAL A 1 91 ? 12.82 -5.039 -8.008 1 91.75 91 VAL A N 1
ATOM 712 C CA . VAL A 1 91 ? 12.148 -6.023 -7.164 1 91.75 91 VAL A CA 1
ATOM 713 C C . VAL A 1 91 ? 11.133 -6.805 -7.988 1 91.75 91 VAL A C 1
ATOM 715 O O . VAL A 1 91 ? 11.016 -8.023 -7.852 1 91.75 91 VAL A O 1
ATOM 718 N N . VAL A 1 92 ? 10.461 -6.117 -8.875 1 94.44 92 VAL A N 1
ATOM 719 C CA . VAL A 1 92 ? 9.516 -6.77 -9.773 1 94.44 92 VAL A CA 1
ATOM 720 C C . VAL A 1 92 ? 10.234 -7.809 -10.625 1 94.44 92 VAL A C 1
ATOM 722 O O . VAL A 1 92 ? 9.75 -8.93 -10.789 1 94.44 92 VAL A O 1
ATOM 725 N N . ALA A 1 93 ? 11.375 -7.426 -11.133 1 94.62 93 ALA A N 1
ATOM 726 C CA . ALA A 1 93 ? 12.172 -8.359 -11.922 1 94.62 93 ALA A CA 1
ATOM 727 C C . ALA A 1 93 ? 12.555 -9.594 -11.109 1 94.62 93 ALA A C 1
ATOM 729 O O . ALA A 1 93 ? 12.492 -10.719 -11.602 1 94.62 93 ALA A O 1
ATOM 730 N N . LYS A 1 94 ? 12.891 -9.383 -9.859 1 94.38 94 LYS A N 1
ATOM 731 C CA . LYS A 1 94 ? 13.234 -10.5 -8.984 1 94.38 94 LYS A CA 1
ATOM 732 C C . LYS A 1 94 ? 12.031 -11.406 -8.742 1 94.38 94 LYS A C 1
ATOM 734 O O . LYS A 1 94 ? 12.164 -12.625 -8.719 1 94.38 94 LYS A O 1
ATOM 739 N N . MET A 1 95 ? 10.875 -10.805 -8.562 1 96.25 95 MET A N 1
ATOM 740 C CA . MET A 1 95 ? 9.656 -11.57 -8.344 1 96.25 95 MET A CA 1
ATOM 741 C C . MET A 1 95 ? 9.328 -12.438 -9.562 1 96.25 95 MET A C 1
ATOM 743 O O . MET A 1 95 ? 8.867 -13.57 -9.414 1 96.25 95 MET A O 1
ATOM 747 N N . LEU A 1 96 ? 9.547 -11.867 -10.75 1 96.12 96 LEU A N 1
ATOM 748 C CA . LEU A 1 96 ? 9.273 -12.609 -11.977 1 96.12 96 LEU A CA 1
ATOM 749 C C . LEU A 1 96 ? 10.242 -13.781 -12.133 1 96.12 96 LEU A C 1
ATOM 751 O O . LEU A 1 96 ? 9.852 -14.859 -12.586 1 96.12 96 LEU A O 1
ATOM 755 N N . ASP A 1 97 ? 11.445 -13.602 -11.688 1 95 97 ASP A N 1
ATOM 756 C CA . ASP A 1 97 ? 12.477 -14.625 -11.789 1 95 97 ASP A CA 1
ATOM 757 C C . ASP A 1 97 ? 12.289 -15.703 -10.734 1 95 97 ASP A C 1
ATOM 759 O O . ASP A 1 97 ? 12.641 -16.859 -10.953 1 95 97 ASP A O 1
ATOM 763 N N . ASP A 1 98 ? 11.742 -15.375 -9.578 1 96.31 98 ASP A N 1
ATOM 764 C CA . ASP A 1 98 ? 11.555 -16.297 -8.461 1 96.31 98 ASP A CA 1
ATOM 765 C C . ASP A 1 98 ? 10.188 -16.094 -7.805 1 96.31 98 ASP A C 1
ATOM 767 O O . ASP A 1 98 ? 10.086 -15.438 -6.766 1 96.31 98 ASP A O 1
ATOM 771 N N . PRO A 1 99 ? 9.195 -16.766 -8.352 1 96.69 99 PRO A N 1
ATOM 772 C CA . PRO A 1 99 ? 7.828 -16.578 -7.859 1 96.69 99 PRO A CA 1
ATOM 773 C C . PRO A 1 99 ? 7.672 -16.969 -6.391 1 96.69 99 PRO A C 1
ATOM 775 O O . PRO A 1 99 ? 6.668 -16.625 -5.758 1 96.69 99 PRO A O 1
ATOM 778 N N . ALA A 1 100 ? 8.688 -17.656 -5.82 1 95.81 100 ALA A N 1
ATOM 779 C CA . ALA A 1 100 ? 8.648 -18.016 -4.406 1 95.81 100 ALA A CA 1
ATOM 780 C C . ALA A 1 100 ? 8.75 -16.781 -3.52 1 95.81 100 ALA A C 1
ATOM 782 O O . ALA A 1 100 ? 8.469 -16.844 -2.32 1 95.81 100 ALA A O 1
ATOM 783 N N . LEU A 1 101 ? 9.086 -15.703 -4.109 1 96.56 101 LEU A N 1
ATOM 784 C CA . LEU A 1 101 ? 9.18 -14.445 -3.381 1 96.56 101 LEU A CA 1
ATOM 785 C C . LEU A 1 101 ? 7.793 -13.852 -3.139 1 96.56 101 LEU A C 1
ATOM 787 O O . LEU A 1 101 ? 7.637 -12.945 -2.316 1 96.56 101 LEU A O 1
ATOM 791 N N . LEU A 1 102 ? 6.828 -14.328 -3.887 1 97.69 102 LEU A N 1
ATOM 792 C CA . LEU A 1 102 ? 5.504 -13.711 -3.857 1 97.69 102 LEU A CA 1
ATOM 793 C C . LEU A 1 102 ? 4.688 -14.242 -2.682 1 97.69 102 LEU A C 1
ATOM 795 O O . LEU A 1 102 ? 4.746 -15.43 -2.365 1 97.69 102 LEU A O 1
ATOM 799 N N . ARG A 1 103 ? 3.953 -13.32 -2.109 1 97.94 103 ARG A N 1
ATOM 800 C CA . ARG A 1 103 ? 2.93 -13.695 -1.142 1 97.94 103 ARG A CA 1
ATOM 801 C C . ARG A 1 103 ? 1.685 -14.234 -1.842 1 97.94 103 ARG A C 1
ATOM 803 O O . ARG A 1 103 ? 0.79 -13.461 -2.201 1 97.94 103 ARG A O 1
ATOM 810 N N . LEU A 1 104 ? 1.676 -15.523 -1.902 1 97.81 104 LEU A N 1
ATOM 811 C CA . LEU A 1 104 ? 0.656 -16.188 -2.707 1 97.81 104 LEU A CA 1
ATOM 812 C C . LEU A 1 104 ? -0.524 -16.625 -1.843 1 97.81 104 LEU A C 1
ATOM 814 O O . LEU A 1 104 ? -0.396 -16.734 -0.622 1 97.81 104 LEU A O 1
ATOM 818 N N . PRO A 1 105 ? -1.673 -16.734 -2.465 1 98.62 105 PRO A N 1
ATOM 819 C CA . PRO A 1 105 ? -2.031 -16.547 -3.873 1 98.62 105 PRO A CA 1
ATOM 820 C C . PRO A 1 105 ? -2.311 -15.086 -4.223 1 98.62 105 PRO A C 1
ATOM 822 O O . PRO A 1 105 ? -2.67 -14.297 -3.348 1 98.62 105 PRO A O 1
ATOM 825 N N . LEU A 1 106 ? -2.01 -14.703 -5.441 1 9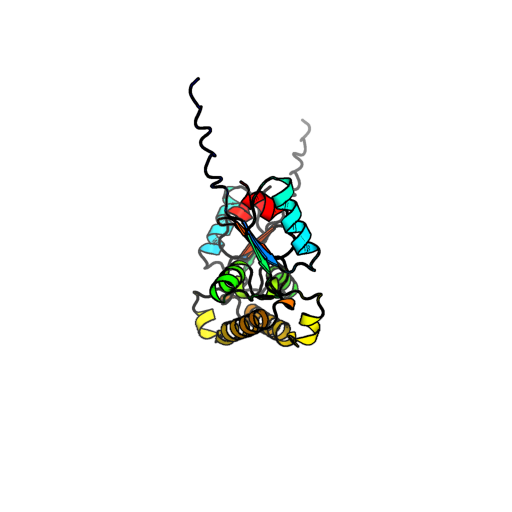8.62 106 LEU A N 1
ATOM 826 C CA . LEU A 1 106 ? -2.586 -13.5 -6.035 1 98.62 106 LEU A CA 1
ATOM 827 C C . LEU A 1 106 ? -3.883 -13.82 -6.77 1 98.62 106 LEU A C 1
ATOM 829 O O . LEU A 1 106 ? -3.904 -14.688 -7.648 1 98.62 106 LEU A O 1
ATOM 833 N N . VAL A 1 107 ? -4.965 -13.156 -6.391 1 98.56 107 VAL A N 1
ATOM 834 C CA . VAL A 1 107 ? -6.262 -13.5 -6.957 1 98.56 107 VAL A CA 1
ATOM 835 C C . VAL A 1 107 ? -6.887 -12.258 -7.594 1 98.56 107 VAL A C 1
ATOM 837 O O . VAL A 1 107 ? -6.82 -11.164 -7.031 1 98.56 107 VAL A O 1
ATOM 840 N N . ARG A 1 108 ? -7.422 -12.461 -8.766 1 97.25 108 ARG A N 1
ATOM 841 C CA . ARG A 1 108 ? -8.148 -11.375 -9.422 1 97.25 108 ARG A CA 1
ATOM 842 C C . ARG A 1 108 ? -9.531 -11.836 -9.875 1 97.25 108 ARG A C 1
ATOM 844 O O . ARG A 1 108 ? -9.688 -12.945 -10.375 1 97.25 108 ARG A O 1
ATOM 851 N N . GLY A 1 109 ? -10.531 -11.023 -9.609 1 96.5 109 GLY A N 1
ATOM 852 C CA . GLY A 1 109 ? -11.914 -11.188 -10.031 1 96.5 109 GLY A CA 1
ATOM 853 C C . GLY A 1 109 ? -12.617 -9.867 -10.281 1 96.5 109 GLY A C 1
ATOM 854 O O . GLY A 1 109 ? -12.906 -9.125 -9.344 1 96.5 109 GLY A O 1
ATOM 855 N N . GLY A 1 110 ? -12.883 -9.711 -11.586 1 90.88 110 GLY A N 1
ATOM 856 C CA . GLY A 1 110 ? -13.43 -8.406 -11.906 1 90.88 110 GLY A CA 1
ATOM 857 C C . GLY A 1 110 ? -12.492 -7.262 -11.57 1 90.88 110 GLY A C 1
ATOM 858 O O . GLY A 1 110 ? -11.352 -7.23 -12.039 1 90.88 110 GLY A O 1
ATOM 859 N N . LYS A 1 111 ? -12.93 -6.324 -10.773 1 91.06 111 LYS A N 1
ATOM 860 C CA . LYS A 1 111 ? -12.125 -5.164 -10.398 1 91.06 111 LYS A CA 1
ATOM 861 C C . LYS A 1 111 ? -11.414 -5.391 -9.07 1 91.06 111 LYS A C 1
ATOM 863 O O . LYS A 1 111 ? -10.664 -4.527 -8.609 1 91.06 111 LYS A O 1
ATOM 868 N N . VAL A 1 112 ? -11.602 -6.562 -8.508 1 94.94 112 VAL A N 1
ATOM 869 C CA . VAL A 1 112 ? -11.07 -6.828 -7.172 1 94.94 112 VAL A CA 1
ATOM 870 C C . VAL A 1 112 ? -9.805 -7.676 -7.277 1 94.94 112 VAL A C 1
ATOM 872 O O . VAL A 1 112 ? -9.75 -8.625 -8.062 1 94.94 112 VAL A O 1
ATOM 875 N N . LEU A 1 113 ? -8.758 -7.262 -6.598 1 97.31 113 LEU A N 1
ATOM 876 C CA . LEU A 1 113 ? -7.496 -7.984 -6.48 1 97.31 113 LEU A CA 1
ATOM 877 C C . LEU A 1 113 ? -7.207 -8.344 -5.031 1 97.31 113 LEU A C 1
ATOM 879 O O . LEU A 1 113 ? -7.625 -7.637 -4.113 1 97.31 113 LEU A O 1
ATOM 883 N N . SER A 1 114 ? -6.473 -9.461 -4.797 1 97.94 114 SER A N 1
ATOM 884 C CA . SER A 1 114 ? -6.047 -9.797 -3.443 1 97.94 114 SER A CA 1
ATOM 885 C C . SER A 1 114 ? -4.652 -10.406 -3.438 1 97.94 114 SER A C 1
ATOM 887 O O . SER A 1 114 ? -4.211 -10.969 -4.445 1 97.94 114 SER A O 1
ATOM 889 N N . VAL A 1 115 ? -4.008 -10.195 -2.375 1 98 115 VAL A N 1
ATOM 890 C CA . VAL A 1 115 ? -2.686 -10.758 -2.109 1 98 115 VAL A CA 1
ATOM 891 C C . VAL A 1 115 ? -2.742 -11.648 -0.874 1 98 115 VAL A C 1
ATOM 893 O O . VAL A 1 115 ? -3.211 -11.227 0.186 1 98 115 VAL A 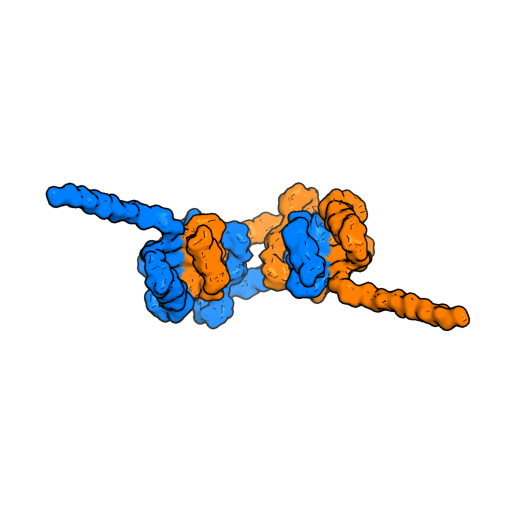O 1
ATOM 896 N N . GLY A 1 116 ? -2.256 -12.883 -0.989 1 98 116 GLY A N 1
ATOM 897 C CA . GLY A 1 116 ? -2.328 -13.812 0.126 1 98 116 GLY A CA 1
ATOM 898 C C . GLY A 1 116 ? -3.75 -14.203 0.487 1 98 116 GLY A C 1
ATOM 899 O O . GLY A 1 116 ? -4.672 -14.008 -0.307 1 98 116 GLY A O 1
ATOM 900 N N . GLU A 1 117 ? -3.904 -14.836 1.638 1 97.31 117 GLU A N 1
ATOM 901 C CA . GLU A 1 117 ? -5.234 -15.242 2.08 1 97.31 117 GLU A CA 1
ATOM 902 C C . GLU A 1 117 ? -6.07 -14.039 2.496 1 97.31 117 GLU A C 1
ATOM 904 O O . GLU A 1 117 ? -5.738 -13.344 3.461 1 97.31 117 GLU A O 1
ATOM 909 N N . ASP A 1 118 ? -7.094 -13.836 1.692 1 97 118 ASP A N 1
ATOM 910 C CA . ASP A 1 118 ? -7.996 -12.711 1.946 1 97 118 ASP A CA 1
ATOM 911 C C . ASP A 1 118 ? -9.438 -13.086 1.604 1 97 118 ASP A C 1
ATOM 913 O O . ASP A 1 118 ? -9.953 -12.688 0.556 1 97 118 ASP A O 1
ATOM 917 N N . GLN A 1 119 ? -10.109 -13.641 2.539 1 96.62 119 GLN A N 1
ATOM 918 C CA . GLN A 1 119 ? -11.445 -14.172 2.275 1 96.62 119 GLN A CA 1
ATOM 919 C C . GLN A 1 119 ? -12.453 -13.047 2.072 1 96.62 119 GLN A C 1
ATOM 921 O O . GLN A 1 119 ? -13.422 -13.203 1.319 1 96.62 119 GLN A O 1
ATOM 926 N N . GLU A 1 120 ? -12.219 -12.031 2.783 1 95.56 120 GLU A N 1
ATOM 927 C CA . GLU A 1 120 ? -13.109 -10.898 2.58 1 95.56 120 GLU A CA 1
ATOM 928 C C . GLU A 1 120 ? -13.07 -10.414 1.132 1 95.56 120 GLU A C 1
ATOM 930 O O . GLU A 1 120 ? -14.109 -10.227 0.506 1 95.56 120 GLU A O 1
ATOM 935 N N . ALA A 1 121 ? -11.867 -10.188 0.583 1 95.69 121 ALA A N 1
ATOM 936 C CA . ALA A 1 121 ? -11.734 -9.773 -0.811 1 95.69 121 ALA A CA 1
ATOM 937 C C . ALA A 1 121 ? -12.305 -10.828 -1.755 1 95.69 121 ALA A C 1
ATOM 939 O O . ALA A 1 121 ? -12.938 -10.492 -2.758 1 95.69 121 ALA A O 1
ATOM 940 N N . TRP A 1 122 ? -12.047 -12.062 -1.42 1 97.62 122 TRP A N 1
ATOM 941 C CA . TRP A 1 122 ? -12.578 -13.133 -2.26 1 97.62 122 TRP A CA 1
ATOM 942 C C . TRP A 1 122 ? -14.102 -13.102 -2.293 1 97.62 122 TRP A C 1
ATOM 944 O O . TRP A 1 122 ? -14.711 -13.312 -3.342 1 97.62 122 TRP A O 1
ATOM 954 N N . GLY A 1 123 ? -14.688 -12.828 -1.18 1 96.25 123 GLY A N 1
ATOM 955 C CA . GLY A 1 123 ? -16.141 -12.664 -1.138 1 96.25 123 GLY A CA 1
ATOM 956 C C . GLY A 1 123 ? -16.625 -11.531 -2.016 1 96.25 123 GLY A C 1
ATOM 957 O O . GLY A 1 123 ? -17.656 -11.672 -2.695 1 96.25 123 GLY A O 1
ATOM 958 N N . LYS A 1 124 ? -15.93 -10.492 -2.041 1 94.88 124 LYS A N 1
ATOM 959 C CA . LYS A 1 124 ? -16.312 -9.328 -2.838 1 94.88 124 LYS A CA 1
ATOM 960 C C . LYS A 1 124 ? -16.25 -9.641 -4.332 1 94.88 124 LYS A C 1
ATOM 962 O O . LYS A 1 124 ? -17 -9.055 -5.121 1 94.88 124 LYS A O 1
ATOM 967 N N . MET A 1 125 ? -15.414 -10.547 -4.699 1 95.31 125 MET A N 1
ATOM 968 C CA . MET A 1 125 ? -15.281 -10.93 -6.105 1 95.31 125 MET A CA 1
ATOM 969 C C . MET A 1 125 ? -16.531 -11.641 -6.594 1 95.31 125 MET A C 1
ATOM 971 O O . MET A 1 125 ? -16.734 -11.781 -7.801 1 95.31 125 MET A O 1
ATOM 975 N N . LEU A 1 126 ? -17.344 -12.086 -5.633 1 92.31 126 LEU A N 1
ATOM 976 C CA . LEU A 1 126 ? -18.516 -12.875 -5.988 1 92.31 126 LEU A CA 1
ATOM 977 C C . LEU A 1 126 ? -19.766 -11.992 -6.027 1 92.31 126 LEU A C 1
ATOM 979 O O . LEU A 1 126 ? -20.859 -12.469 -6.363 1 92.31 126 LEU A O 1
ATOM 983 N N . GLU A 1 127 ? -19.641 -10.773 -5.609 1 84.56 127 GLU A N 1
ATOM 984 C CA . GLU A 1 127 ? -20.766 -9.844 -5.598 1 84.56 127 GLU A CA 1
ATOM 985 C C . GLU A 1 127 ? -20.984 -9.234 -6.977 1 84.56 127 GLU A C 1
ATOM 987 O O . GLU A 1 127 ? -20.031 -9.07 -7.75 1 84.56 127 GLU A O 1
ATOM 992 N N . MET B 1 1 ? -42.875 -33.344 -27.875 1 34.41 1 MET B N 1
ATOM 993 C CA . MET B 1 1 ? -42.031 -33.438 -26.688 1 34.41 1 MET B CA 1
ATOM 994 C C . MET B 1 1 ? -40.781 -32.594 -26.859 1 34.41 1 MET B C 1
ATOM 996 O O . MET B 1 1 ? -39.812 -33.031 -27.5 1 34.41 1 MET B O 1
ATOM 1000 N N . GLY B 1 2 ? -40.938 -31.359 -27.109 1 34.69 2 GLY B N 1
ATOM 1001 C CA . GLY B 1 2 ? -39.969 -30.312 -27.469 1 34.69 2 GLY B CA 1
ATOM 1002 C C . GLY B 1 2 ? -38.844 -30.156 -26.453 1 34.69 2 GLY B C 1
ATOM 1003 O O . GLY B 1 2 ? -39.094 -30.078 -25.25 1 34.69 2 GLY B O 1
ATOM 1004 N N . ARG B 1 3 ? -37.75 -30.875 -26.734 1 38.38 3 ARG B N 1
ATOM 1005 C CA . ARG B 1 3 ? -36.469 -30.75 -26.016 1 38.38 3 ARG B CA 1
ATOM 1006 C C . ARG B 1 3 ? -36.125 -29.281 -25.766 1 38.38 3 ARG B C 1
ATOM 1008 O O . ARG B 1 3 ? -35.969 -28.516 -26.719 1 38.38 3 ARG B O 1
ATOM 1015 N N . PHE B 1 4 ? -36.844 -28.609 -24.844 1 34.62 4 PHE B N 1
ATOM 1016 C CA . PHE B 1 4 ? -36.375 -27.344 -24.297 1 34.62 4 PHE B CA 1
ATOM 1017 C C . PHE B 1 4 ? -34.875 -27.391 -24.047 1 34.62 4 PHE B C 1
ATOM 1019 O O . PHE B 1 4 ? -34.375 -28.297 -23.375 1 34.62 4 PHE B O 1
ATOM 1026 N N . PHE B 1 5 ? -34.094 -27.031 -25.047 1 32.69 5 PHE B N 1
ATOM 1027 C CA . PHE B 1 5 ? -32.688 -26.703 -24.938 1 32.69 5 PHE B CA 1
ATOM 1028 C C . PHE B 1 5 ? -32.406 -25.984 -23.609 1 32.69 5 PHE B C 1
ATOM 1030 O O . PHE B 1 5 ? -32.875 -24.875 -23.391 1 32.69 5 PHE B O 1
ATOM 1037 N N . CYS B 1 6 ? -32.5 -26.703 -22.469 1 32.69 6 CYS B N 1
ATOM 1038 C CA . CYS B 1 6 ? -31.781 -26.125 -21.328 1 32.69 6 CYS B CA 1
ATOM 1039 C C . CYS B 1 6 ? -30.547 -25.359 -21.781 1 32.69 6 CYS B C 1
ATOM 1041 O O . CYS B 1 6 ? -29.594 -25.969 -22.281 1 32.69 6 CYS B O 1
ATOM 1043 N N . GLN B 1 7 ? -30.719 -24.375 -22.625 1 32.88 7 GLN B N 1
ATOM 1044 C CA . GLN B 1 7 ? -29.562 -23.5 -22.828 1 32.88 7 GLN B CA 1
ATOM 1045 C C . GLN B 1 7 ? -28.703 -23.422 -21.578 1 32.88 7 GLN B C 1
ATOM 1047 O O . GLN B 1 7 ? -29.203 -23.125 -20.484 1 32.88 7 GLN B O 1
ATOM 1052 N N . HIS B 1 8 ? -27.719 -24.391 -21.375 1 38.31 8 HIS B N 1
ATOM 1053 C CA . HIS B 1 8 ? -26.547 -24.188 -20.547 1 38.31 8 HIS B CA 1
ATOM 1054 C C . HIS B 1 8 ? -26.219 -22.703 -20.406 1 38.31 8 HIS B C 1
ATOM 1056 O O . HIS B 1 8 ? -25.984 -22.016 -21.406 1 38.31 8 HIS B O 1
ATOM 1062 N N . ALA B 1 9 ? -27 -21.969 -19.766 1 38.97 9 ALA B N 1
ATOM 1063 C CA . ALA B 1 9 ? -26.719 -20.625 -19.297 1 38.97 9 ALA B CA 1
ATOM 1064 C C . ALA B 1 9 ? -25.219 -20.359 -19.25 1 38.97 9 ALA B C 1
ATOM 1066 O O . ALA B 1 9 ? -24.453 -21.172 -18.734 1 38.97 9 ALA B O 1
ATOM 1067 N N . GLY B 1 10 ? -24.562 -19.766 -20.188 1 39.12 10 GLY B N 1
ATOM 1068 C CA . GLY B 1 10 ? -23.234 -19.203 -20.312 1 39.12 10 GLY B CA 1
ATOM 1069 C C . GLY B 1 10 ? -22.672 -18.688 -19 1 39.12 10 GLY B C 1
ATOM 1070 O O . GLY B 1 10 ? -23.281 -17.844 -18.344 1 39.12 10 GLY B O 1
ATOM 1071 N N . MET B 1 11 ? -22.25 -19.469 -18.016 1 38.97 11 MET B N 1
ATOM 1072 C CA . MET B 1 11 ? -21.594 -19.203 -16.734 1 38.97 11 MET B CA 1
ATOM 1073 C C . MET B 1 11 ? -20.781 -17.906 -16.797 1 38.97 11 MET B C 1
ATOM 1075 O O . MET B 1 11 ? -19.656 -17.906 -17.266 1 38.97 11 MET B O 1
ATOM 1079 N N . THR B 1 12 ? -21.234 -16.906 -17.188 1 50.25 12 THR B N 1
ATOM 1080 C CA . THR B 1 12 ? -20.734 -15.539 -17.266 1 50.25 12 THR B CA 1
ATOM 1081 C C . THR B 1 12 ? -20.172 -15.086 -15.93 1 50.25 12 THR B C 1
ATOM 1083 O O . THR B 1 12 ? -20.172 -13.891 -15.625 1 50.25 12 THR B O 1
ATOM 1086 N N . GLY B 1 13 ? -20.234 -15.898 -14.922 1 53.97 13 GLY B N 1
ATOM 1087 C CA . GLY B 1 13 ? -19.797 -15.391 -13.633 1 53.97 13 GLY B CA 1
ATOM 1088 C C . GLY B 1 13 ? -18.391 -14.805 -13.672 1 53.97 13 GLY B C 1
ATOM 1089 O O . GLY B 1 13 ? -17.688 -14.953 -14.672 1 53.97 13 GLY B O 1
ATOM 1090 N N . PRO B 1 14 ? -18.109 -13.938 -12.742 1 63.47 14 PRO B N 1
ATOM 1091 C CA . PRO B 1 14 ? -16.828 -13.242 -12.812 1 63.47 14 PRO B CA 1
ATOM 1092 C C . PRO B 1 14 ? -15.641 -14.188 -12.984 1 63.47 14 PRO B C 1
ATOM 1094 O O . PRO B 1 14 ? -15.672 -15.32 -12.484 1 63.47 14 PRO B O 1
ATOM 1097 N N . GLN B 1 15 ? -14.961 -14.117 -14.07 1 87.31 15 GLN B N 1
ATOM 1098 C CA . GLN B 1 15 ? -13.742 -14.891 -14.297 1 87.31 15 GLN B CA 1
ATOM 1099 C C . GLN B 1 15 ? -12.727 -14.664 -13.188 1 87.31 15 GLN B C 1
ATOM 1101 O O . GLN B 1 15 ? -12.297 -13.531 -12.953 1 87.31 15 GLN B O 1
ATOM 1106 N N . ILE B 1 16 ? -12.633 -15.758 -12.219 1 97.12 16 ILE B N 1
ATOM 1107 C CA . ILE B 1 16 ? -11.664 -15.711 -11.133 1 97.12 16 ILE B CA 1
ATOM 1108 C C . ILE B 1 16 ? -10.344 -16.328 -11.594 1 97.12 16 ILE B C 1
ATOM 1110 O O . ILE B 1 16 ? -10.336 -17.422 -12.156 1 97.12 16 ILE B O 1
ATOM 1114 N N . GLN B 1 17 ? -9.312 -15.625 -11.477 1 98.06 17 GLN B N 1
ATOM 1115 C CA . GLN B 1 17 ? -7.977 -16.141 -11.773 1 98.06 17 GLN B CA 1
ATOM 1116 C C . GLN B 1 17 ? -7.109 -16.172 -10.523 1 98.06 17 GLN B C 1
ATOM 1118 O O . GLN B 1 17 ? -7.047 -15.195 -9.773 1 98.06 17 GLN B O 1
ATOM 1123 N N . ILE B 1 18 ? -6.473 -17.328 -10.258 1 98.44 18 ILE B N 1
ATOM 1124 C CA . ILE B 1 18 ? -5.598 -17.516 -9.109 1 98.44 18 ILE B CA 1
ATOM 1125 C C . ILE B 1 18 ? -4.176 -17.797 -9.586 1 98.44 18 ILE B C 1
ATOM 1127 O O . ILE B 1 18 ? -3.945 -18.703 -10.375 1 98.44 18 ILE B O 1
ATOM 1131 N N . PHE B 1 19 ? -3.27 -16.953 -9.203 1 98.75 19 PHE B N 1
ATOM 1132 C CA . PHE B 1 19 ? -1.845 -17.219 -9.352 1 98.75 19 PHE B CA 1
ATOM 1133 C C . PHE B 1 19 ? -1.263 -17.812 -8.07 1 98.75 19 PHE B C 1
ATOM 1135 O O . PHE B 1 19 ? -1.333 -17.188 -7.012 1 98.75 19 PHE B O 1
ATOM 1142 N N . GLY B 1 20 ? -0.791 -18.984 -8.109 1 98.38 20 GLY B N 1
ATOM 1143 C CA . GLY B 1 20 ? -0.256 -19.625 -6.922 1 98.38 20 GLY B CA 1
ATOM 1144 C C . GLY B 1 20 ? 0.557 -20.875 -7.238 1 98.38 20 GLY B C 1
ATOM 1145 O O . GLY B 1 20 ? 1.108 -21 -8.336 1 98.38 20 GLY B O 1
ATOM 1146 N N . THR B 1 21 ? 0.819 -21.609 -6.227 1 97.75 21 THR B N 1
ATOM 1147 C CA . THR B 1 21 ? 1.453 -22.922 -6.391 1 97.75 21 THR B CA 1
ATOM 1148 C C . THR B 1 21 ? 0.611 -24.016 -5.746 1 97.75 21 THR B C 1
ATOM 1150 O O . THR B 1 21 ? -0.112 -23.766 -4.781 1 97.75 21 THR B O 1
ATOM 1153 N N . LYS B 1 22 ? 0.751 -25.219 -6.305 1 94.62 22 LYS B N 1
ATOM 1154 C CA . LYS B 1 22 ? -0.047 -26.344 -5.812 1 94.62 22 LYS B CA 1
ATOM 1155 C C . LYS B 1 22 ? 0.381 -26.734 -4.402 1 94.62 22 LYS B C 1
ATOM 1157 O O . LYS B 1 22 ? -0.401 -27.328 -3.656 1 94.62 22 LYS B O 1
ATOM 1162 N N . LYS B 1 23 ? 1.557 -26.375 -4.062 1 94.62 23 LYS B N 1
ATOM 1163 C CA . LYS B 1 23 ? 2.084 -26.797 -2.766 1 94.62 23 LYS B CA 1
ATOM 1164 C C . LYS B 1 23 ? 1.683 -25.812 -1.671 1 94.62 23 LYS B C 1
ATOM 1166 O O . LYS B 1 23 ? 1.854 -26.078 -0.483 1 94.62 23 LYS B O 1
ATOM 1171 N N . SER B 1 24 ? 1.172 -24.703 -2.016 1 96.62 24 SER B N 1
ATOM 1172 C CA . SER B 1 24 ? 0.841 -23.656 -1.06 1 96.62 24 SER B CA 1
ATOM 1173 C C . SER B 1 24 ? -0.524 -23.891 -0.424 1 96.62 24 SER B C 1
ATOM 1175 O O . SER B 1 24 ? -1.543 -23.922 -1.119 1 96.62 24 SER B O 1
ATOM 1177 N N . THR B 1 25 ? -0.559 -24 0.857 1 96.5 25 THR B N 1
ATOM 1178 C CA . THR B 1 25 ? -1.799 -24.188 1.604 1 96.5 25 THR B CA 1
ATOM 1179 C C . THR B 1 25 ? -2.736 -23 1.39 1 96.5 25 THR B C 1
ATOM 1181 O O . THR B 1 25 ? -3.953 -23.172 1.293 1 96.5 25 THR B O 1
ATOM 1184 N N . ALA B 1 26 ? -2.137 -21.828 1.284 1 97.5 26 ALA B N 1
ATOM 1185 C CA . ALA B 1 26 ? -2.941 -20.625 1.079 1 97.5 26 ALA B CA 1
ATOM 1186 C C . ALA B 1 26 ? -3.574 -20.625 -0.309 1 97.5 26 ALA B C 1
ATOM 1188 O O . ALA B 1 26 ? -4.723 -20.203 -0.474 1 97.5 26 ALA B O 1
ATOM 1189 N N . THR B 1 27 ? -2.797 -21.062 -1.266 1 98.25 27 THR B N 1
ATOM 1190 C CA . THR B 1 27 ? -3.344 -21.188 -2.611 1 98.25 27 THR B CA 1
ATOM 1191 C C . THR B 1 27 ? -4.492 -22.188 -2.637 1 98.25 27 THR B C 1
ATOM 1193 O O . THR B 1 27 ? -5.551 -21.922 -3.213 1 98.25 27 THR B O 1
ATOM 1196 N N . ARG B 1 28 ? -4.297 -23.281 -1.975 1 97.88 28 ARG B N 1
ATOM 1197 C CA . ARG B 1 28 ? -5.336 -24.312 -1.91 1 97.88 28 ARG B CA 1
ATOM 1198 C C . ARG B 1 28 ? -6.578 -23.781 -1.198 1 97.88 28 ARG B C 1
ATOM 1200 O O . ARG B 1 28 ? -7.703 -24.109 -1.574 1 97.88 28 ARG B O 1
ATOM 1207 N N . ALA B 1 29 ? -6.348 -22.984 -0.21 1 98.25 29 ALA B N 1
ATOM 1208 C CA . ALA B 1 29 ? -7.469 -22.375 0.507 1 98.25 29 ALA B CA 1
ATOM 1209 C C . ALA B 1 29 ? -8.289 -21.484 -0.415 1 98.25 29 ALA B C 1
ATOM 1211 O O . ALA B 1 29 ? -9.523 -21.469 -0.343 1 98.25 29 ALA B O 1
ATOM 1212 N N . ALA B 1 30 ? -7.602 -20.75 -1.256 1 98.38 30 ALA B N 1
ATOM 1213 C CA . ALA B 1 30 ? -8.305 -19.906 -2.221 1 98.38 30 ALA B CA 1
ATOM 1214 C C . ALA B 1 30 ? -9.125 -20.75 -3.191 1 98.38 30 ALA B C 1
ATOM 1216 O O . ALA B 1 30 ? -10.297 -20.453 -3.439 1 98.38 30 ALA B O 1
ATOM 1217 N N . GLU B 1 31 ? -8.492 -21.75 -3.709 1 97.69 31 GLU B N 1
ATOM 1218 C CA . GLU B 1 31 ? -9.211 -22.641 -4.617 1 97.69 31 GLU B CA 1
ATOM 1219 C C . GLU B 1 31 ? -10.445 -23.234 -3.941 1 97.69 31 GLU B C 1
ATOM 1221 O O . GLU B 1 31 ? -11.531 -23.25 -4.527 1 97.69 31 GLU B O 1
ATOM 1226 N N . ARG B 1 32 ? -10.312 -23.703 -2.777 1 97.5 32 ARG B N 1
ATOM 1227 C CA . ARG B 1 32 ? -11.406 -24.297 -2.023 1 97.5 32 ARG B CA 1
ATOM 1228 C C . ARG B 1 32 ? -12.523 -23.297 -1.785 1 97.5 32 ARG B C 1
ATOM 1230 O O . ARG B 1 32 ? -13.703 -23.641 -1.895 1 97.5 32 ARG B O 1
ATOM 1237 N N . PHE B 1 33 ? -12.172 -22.094 -1.506 1 98.31 33 PHE B N 1
ATOM 1238 C CA . PHE B 1 33 ? -13.133 -21.031 -1.227 1 98.31 33 PHE B CA 1
ATOM 1239 C C . PHE B 1 33 ? -14.094 -20.844 -2.393 1 98.31 33 PHE B C 1
ATOM 1241 O O . PHE B 1 33 ? -15.312 -20.812 -2.197 1 98.31 33 PHE B O 1
ATOM 1248 N N . PHE B 1 34 ? -13.555 -20.781 -3.559 1 97.38 34 PHE B N 1
ATOM 1249 C CA . PHE B 1 34 ? -14.383 -20.547 -4.734 1 97.38 34 PHE B CA 1
ATOM 1250 C C . PHE B 1 34 ? -15.102 -21.828 -5.16 1 97.38 34 PHE B C 1
ATOM 1252 O O . PHE B 1 34 ? -16.266 -21.781 -5.57 1 97.38 34 PHE B O 1
ATOM 1259 N N . LYS B 1 35 ? -14.438 -22.969 -5.023 1 96.06 35 LYS B N 1
ATOM 1260 C CA . LYS B 1 35 ? -15.031 -24.266 -5.371 1 96.06 35 LYS B CA 1
ATOM 1261 C C . LYS B 1 35 ? -16.281 -24.531 -4.531 1 96.06 35 LYS B C 1
ATOM 1263 O O . LYS B 1 35 ? -17.312 -24.953 -5.059 1 96.06 35 LYS B O 1
ATOM 1268 N N . GLU B 1 36 ? -16.172 -24.281 -3.311 1 96.88 36 GLU B N 1
ATOM 1269 C CA . GLU B 1 36 ? -17.266 -24.531 -2.383 1 96.88 36 GLU B CA 1
ATOM 1270 C C . GLU B 1 36 ? -18.469 -23.656 -2.697 1 96.88 36 GLU B C 1
ATOM 1272 O O . GLU B 1 36 ? -19.594 -23.938 -2.264 1 96.88 36 GLU B O 1
ATOM 1277 N N . ARG B 1 37 ? -18.281 -22.672 -3.426 1 95.19 37 ARG B N 1
ATOM 1278 C CA . ARG B 1 37 ? -19.359 -21.734 -3.76 1 95.19 37 ARG B CA 1
ATOM 1279 C C . ARG B 1 37 ? -19.781 -21.891 -5.215 1 95.19 37 ARG B C 1
ATOM 1281 O O . ARG B 1 37 ? -20.547 -21.078 -5.73 1 95.19 37 ARG B O 1
ATOM 1288 N N . GLY B 1 38 ? -19.203 -22.844 -5.863 1 93.75 38 GLY B N 1
ATOM 1289 C CA . GLY B 1 38 ? -19.594 -23.219 -7.211 1 93.75 38 GLY B CA 1
ATOM 1290 C C . GLY B 1 38 ? -19.047 -22.297 -8.281 1 93.75 38 GLY B C 1
ATOM 1291 O O . GLY B 1 38 ? -19.641 -22.156 -9.344 1 93.75 38 GLY B O 1
ATOM 1292 N N . VAL B 1 39 ? -18 -21.641 -8 1 94.75 39 VAL B N 1
ATOM 1293 C CA . VAL B 1 39 ? -17.438 -20.688 -8.945 1 94.75 39 VAL B CA 1
ATOM 1294 C C . VAL B 1 39 ? -16.203 -21.281 -9.625 1 94.75 39 VAL B C 1
ATOM 1296 O O . VAL B 1 39 ? -15.32 -21.812 -8.945 1 94.75 39 VAL B O 1
ATOM 1299 N N . LYS B 1 40 ? -16.188 -21.203 -10.898 1 92.94 40 LYS B N 1
ATOM 1300 C CA . LYS B 1 40 ? -15.039 -21.719 -11.656 1 92.94 40 LYS B CA 1
ATOM 1301 C C . LYS B 1 40 ? -13.844 -20.766 -11.539 1 92.94 40 LYS B C 1
ATOM 1303 O O . LYS B 1 40 ? -14.008 -19.547 -11.586 1 92.94 40 LYS B O 1
ATOM 1308 N N . VAL B 1 41 ? -12.68 -21.406 -11.523 1 95.94 41 VAL B N 1
ATOM 1309 C CA . VAL B 1 41 ? -11.461 -20.609 -11.352 1 95.94 41 VAL B CA 1
ATOM 1310 C C . VAL B 1 41 ? -10.453 -20.984 -12.438 1 95.94 41 VAL B C 1
ATOM 1312 O O . VAL B 1 41 ? -10.359 -22.141 -12.836 1 95.94 41 VAL B O 1
ATOM 1315 N N . HIS B 1 42 ? -9.828 -20.031 -12.984 1 96.88 42 HIS B N 1
ATOM 1316 C CA . HIS B 1 42 ? -8.633 -20.234 -13.797 1 96.88 42 HIS B CA 1
ATOM 1317 C C . HIS B 1 42 ? -7.371 -20.172 -12.945 1 96.88 42 HIS B C 1
ATOM 1319 O O . HIS B 1 42 ? -6.988 -19.094 -12.477 1 96.88 42 HIS B O 1
ATOM 1325 N N . PHE B 1 43 ? -6.773 -21.328 -12.812 1 97.19 43 PHE B N 1
ATOM 1326 C CA . PHE B 1 43 ? -5.59 -21.422 -11.969 1 97.19 43 PHE B CA 1
ATOM 1327 C C . PHE B 1 43 ? -4.32 -21.359 -12.805 1 97.19 43 PHE B C 1
ATOM 1329 O O . PHE B 1 43 ? -4.203 -22.062 -13.812 1 97.19 43 PHE B O 1
ATOM 1336 N N . VAL B 1 44 ? -3.393 -20.484 -12.383 1 97.62 44 VAL B N 1
ATOM 1337 C CA . VAL B 1 44 ? -2.072 -20.406 -13 1 97.62 44 VAL B CA 1
ATOM 1338 C C . VAL B 1 44 ? -1.003 -20.812 -11.992 1 97.62 44 VAL B C 1
ATOM 1340 O O . VAL B 1 44 ? -0.786 -20.141 -10.992 1 97.62 44 VAL B O 1
ATOM 1343 N N . ASP B 1 45 ? -0.329 -21.906 -12.297 1 97.88 45 ASP B N 1
ATOM 1344 C CA . ASP B 1 45 ? 0.8 -22.344 -11.484 1 97.88 45 ASP B CA 1
ATOM 1345 C C . ASP B 1 45 ? 2.057 -21.531 -11.805 1 97.88 45 ASP B C 1
ATOM 1347 O O . ASP B 1 45 ? 2.721 -21.781 -12.812 1 97.88 45 ASP B O 1
ATOM 1351 N N . VAL B 1 46 ? 2.436 -20.656 -10.914 1 97.94 46 VAL B N 1
ATOM 1352 C CA . VAL B 1 46 ? 3.504 -19.703 -11.219 1 97.94 46 VAL B CA 1
ATOM 1353 C C . VAL B 1 46 ? 4.859 -20.391 -11.094 1 97.94 46 VAL B C 1
ATOM 1355 O O . VAL B 1 46 ? 5.875 -19.875 -11.547 1 97.94 46 VAL B O 1
ATOM 1358 N N . SER B 1 47 ? 4.891 -21.484 -10.453 1 94.94 47 SER B N 1
ATOM 1359 C CA . SER B 1 47 ? 6.125 -22.266 -10.406 1 94.94 47 SER B CA 1
ATOM 1360 C C . SER B 1 47 ? 6.438 -22.891 -11.766 1 94.94 47 SER B C 1
ATOM 1362 O O . SER B 1 47 ? 7.602 -23.141 -12.086 1 94.94 47 SER B O 1
ATOM 1364 N N . ALA B 1 48 ? 5.414 -23.172 -12.531 1 95 48 ALA B N 1
ATOM 1365 C CA . ALA B 1 48 ? 5.566 -23.766 -13.859 1 95 48 ALA B CA 1
ATOM 1366 C C . ALA B 1 48 ? 5.633 -22.688 -14.938 1 95 48 ALA B C 1
ATOM 1368 O O . ALA B 1 48 ? 6.422 -22.797 -15.875 1 95 48 ALA B O 1
ATOM 1369 N N . LYS B 1 49 ? 4.816 -21.688 -14.867 1 94.81 49 LYS B N 1
ATOM 1370 C CA . LYS B 1 49 ? 4.734 -20.562 -15.797 1 94.81 49 LYS B CA 1
ATOM 1371 C C . LYS B 1 49 ? 4.66 -19.234 -15.039 1 94.81 49 LYS B C 1
ATOM 1373 O O . LYS B 1 49 ? 3.609 -18.875 -14.508 1 94.81 49 LYS B O 1
ATOM 1378 N N . PRO B 1 50 ? 5.691 -18.516 -15.133 1 94.06 50 PRO B N 1
ATOM 1379 C CA . PRO B 1 50 ? 5.699 -17.25 -14.406 1 94.06 50 PRO B CA 1
ATOM 1380 C C . PRO B 1 50 ? 4.641 -16.281 -14.906 1 94.06 50 PRO B C 1
ATOM 1382 O O . PRO B 1 50 ? 4.215 -16.359 -16.062 1 94.06 50 PRO B O 1
ATOM 1385 N N . MET B 1 51 ? 4.238 -15.445 -14.094 1 96.38 51 MET B N 1
ATOM 1386 C CA . MET B 1 51 ? 3.336 -14.367 -14.492 1 96.38 51 MET B CA 1
ATOM 1387 C C . MET B 1 51 ? 4 -13.453 -15.523 1 96.38 51 MET B C 1
ATOM 1389 O O . MET B 1 51 ? 5.227 -13.352 -15.562 1 96.38 51 MET B O 1
ATOM 1393 N N . SER B 1 52 ? 3.088 -12.812 -16.328 1 96.38 52 SER B N 1
ATOM 1394 C CA . SER B 1 52 ? 3.625 -11.758 -17.188 1 96.38 52 SER B CA 1
ATOM 1395 C C . SER B 1 52 ? 3.914 -10.492 -16.375 1 96.38 52 SER B C 1
ATOM 1397 O O . SER B 1 52 ? 3.346 -10.289 -15.305 1 96.38 52 SER B O 1
ATOM 1399 N N . LYS B 1 53 ? 4.805 -9.695 -16.969 1 95.38 53 LYS B N 1
ATOM 1400 C CA . LYS B 1 53 ? 5.102 -8.422 -16.328 1 95.38 53 LYS B CA 1
ATOM 1401 C C . LYS B 1 53 ? 3.84 -7.582 -16.156 1 95.38 53 LYS B C 1
ATOM 1403 O O . LYS B 1 53 ? 3.648 -6.941 -15.117 1 95.38 53 LYS B O 1
ATOM 1408 N N . GLY B 1 54 ? 3.006 -7.594 -17.203 1 95.81 54 GLY B N 1
ATOM 1409 C CA . GLY B 1 54 ? 1.758 -6.848 -17.141 1 95.81 54 GLY B CA 1
ATOM 1410 C C . GLY B 1 54 ? 0.837 -7.309 -16.031 1 95.81 54 GLY B C 1
ATOM 1411 O O . GLY B 1 54 ? 0.259 -6.488 -15.312 1 95.81 54 GLY B O 1
ATOM 1412 N N . GLU B 1 55 ? 0.714 -8.578 -15.852 1 95.06 55 GLU B N 1
ATOM 1413 C CA . GLU B 1 55 ? -0.12 -9.141 -14.797 1 95.06 55 GLU B CA 1
ATOM 1414 C C . GLU B 1 55 ? 0.386 -8.734 -13.414 1 95.06 55 GLU B C 1
ATOM 1416 O O . GLU B 1 55 ? -0.386 -8.258 -12.586 1 95.06 55 GLU B O 1
ATOM 1421 N N . LEU B 1 56 ? 1.694 -8.906 -13.219 1 97.19 56 LEU B N 1
ATOM 1422 C CA . LEU B 1 56 ? 2.279 -8.594 -11.922 1 97.19 56 LEU B CA 1
ATOM 1423 C C . LEU B 1 56 ? 2.176 -7.102 -11.625 1 97.19 56 LEU B C 1
ATOM 1425 O O . LEU B 1 56 ? 1.9 -6.707 -10.484 1 97.19 56 LEU B O 1
ATOM 1429 N N . THR B 1 57 ? 2.312 -6.277 -12.672 1 93.5 57 THR B N 1
ATOM 1430 C CA . THR B 1 57 ? 2.283 -4.824 -12.523 1 93.5 57 THR B CA 1
ATOM 1431 C C . THR B 1 57 ? 0.918 -4.359 -12.031 1 93.5 57 THR B C 1
ATOM 1433 O O . THR B 1 57 ? 0.825 -3.408 -11.25 1 93.5 57 THR B O 1
ATOM 1436 N N . ARG B 1 58 ? -0.112 -5.023 -12.359 1 93.94 58 ARG B N 1
ATOM 1437 C CA . ARG B 1 58 ? -1.453 -4.672 -11.898 1 93.94 58 ARG B CA 1
ATOM 1438 C C . ARG B 1 58 ? -1.565 -4.801 -10.383 1 93.94 58 ARG B C 1
ATOM 1440 O O . ARG B 1 58 ? -2.17 -3.953 -9.727 1 93.94 58 ARG B O 1
ATOM 1447 N N . PHE B 1 59 ? -0.954 -5.824 -9.883 1 95.81 59 PHE B N 1
ATOM 1448 C CA . PHE B 1 59 ? -0.966 -6.012 -8.438 1 95.81 59 PHE B CA 1
ATOM 1449 C C . PHE B 1 59 ? -0.064 -4.996 -7.75 1 95.81 59 PHE B C 1
ATOM 1451 O O . PHE B 1 59 ? -0.426 -4.441 -6.711 1 95.81 59 PHE B O 1
ATOM 1458 N N . VAL B 1 60 ? 1.067 -4.707 -8.391 1 92.12 60 VAL B N 1
ATOM 1459 C CA . VAL B 1 60 ? 2.031 -3.773 -7.816 1 92.12 60 VAL B CA 1
ATOM 1460 C C . VAL B 1 60 ? 1.42 -2.377 -7.746 1 92.12 60 VAL B C 1
ATOM 1462 O O . VAL B 1 60 ? 1.581 -1.672 -6.746 1 92.12 60 VAL B O 1
ATOM 1465 N N . GLN B 1 61 ? 0.697 -2.023 -8.797 1 86.75 61 GLN B N 1
ATOM 1466 C CA . GLN B 1 61 ? 0.071 -0.706 -8.852 1 86.75 61 GLN B CA 1
ATOM 1467 C C . GLN B 1 61 ? -0.948 -0.538 -7.723 1 86.75 61 GLN B C 1
ATOM 1469 O O . GLN B 1 61 ? -1.07 0.545 -7.148 1 86.75 61 GLN B O 1
ATOM 1474 N N . LYS B 1 62 ? -1.544 -1.606 -7.391 1 86.88 62 LYS B N 1
ATOM 1475 C CA . LYS B 1 62 ? -2.615 -1.511 -6.402 1 86.88 62 LYS B CA 1
ATOM 1476 C C . LYS B 1 62 ? -2.066 -1.641 -4.984 1 86.88 62 LYS B C 1
ATOM 1478 O O . LYS B 1 62 ? -2.471 -0.898 -4.086 1 86.88 62 LYS B O 1
ATOM 1483 N N . PHE B 1 63 ? -1.094 -2.496 -4.746 1 88.56 63 PHE B N 1
ATOM 1484 C CA . PHE B 1 63 ? -0.734 -2.854 -3.381 1 88.56 63 PHE B CA 1
ATOM 1485 C C . PHE B 1 63 ? 0.664 -2.354 -3.039 1 88.56 63 PHE B C 1
ATOM 1487 O O . PHE B 1 63 ? 1.019 -2.238 -1.864 1 88.56 63 PHE B O 1
ATOM 1494 N N . GLY B 1 64 ? 1.511 -2.152 -4.094 1 85.81 64 GLY B N 1
ATOM 1495 C CA . GLY B 1 64 ? 2.922 -1.88 -3.871 1 85.81 64 GLY B CA 1
ATOM 1496 C C . GLY B 1 64 ? 3.771 -3.137 -3.826 1 85.81 64 GLY B C 1
ATOM 1497 O O . GLY B 1 64 ? 3.268 -4.223 -3.535 1 85.81 64 GLY B O 1
ATOM 1498 N N . VAL B 1 65 ? 5.02 -3.018 -4.055 1 89.19 65 VAL B N 1
ATOM 1499 C CA . VAL B 1 65 ? 5.934 -4.148 -4.156 1 89.19 65 VAL B CA 1
ATOM 1500 C C . VAL B 1 65 ? 6.07 -4.828 -2.797 1 89.19 65 VAL B C 1
ATOM 1502 O O . VAL B 1 65 ? 6.121 -6.059 -2.711 1 89.19 65 VAL B O 1
ATOM 1505 N N . ASN B 1 66 ? 6.094 -4.113 -1.715 1 87 66 ASN B N 1
ATOM 1506 C CA . ASN B 1 66 ? 6.309 -4.68 -0.388 1 87 66 ASN B CA 1
ATOM 1507 C C . ASN B 1 66 ? 5.164 -5.602 0.018 1 87 66 ASN B C 1
ATOM 1509 O O . ASN B 1 66 ? 5.387 -6.641 0.642 1 87 66 ASN B O 1
ATOM 1513 N N . ALA B 1 67 ? 4.016 -5.254 -0.389 1 88.75 67 ALA B N 1
ATOM 1514 C CA . ALA B 1 67 ? 2.842 -6.047 -0.031 1 88.75 67 ALA B CA 1
ATOM 1515 C C . ALA B 1 67 ? 2.83 -7.379 -0.776 1 88.75 67 ALA B C 1
ATOM 1517 O O . ALA B 1 67 ? 2.15 -8.32 -0.364 1 88.75 67 ALA B O 1
ATOM 1518 N N . LEU B 1 68 ? 3.572 -7.438 -1.824 1 94.81 68 LEU B N 1
ATOM 1519 C CA . LEU B 1 68 ? 3.574 -8.641 -2.648 1 94.81 68 LEU B CA 1
ATOM 1520 C C . LEU B 1 68 ? 4.68 -9.602 -2.213 1 94.81 68 LEU B C 1
ATOM 1522 O O . LEU B 1 68 ? 4.707 -10.758 -2.633 1 94.81 68 LEU B O 1
ATOM 1526 N N . LEU B 1 69 ? 5.488 -9.156 -1.372 1 94.56 69 LEU B N 1
ATOM 1527 C CA . LEU B 1 69 ? 6.613 -9.984 -0.94 1 94.56 69 LEU B CA 1
ATOM 1528 C C . LEU B 1 69 ? 6.211 -10.875 0.231 1 94.56 69 LEU B C 1
ATOM 1530 O O . LEU B 1 69 ? 5.582 -10.406 1.185 1 94.56 69 LEU B O 1
ATOM 1534 N N . ASP B 1 70 ? 6.613 -12.195 0.124 1 94.88 70 ASP B N 1
ATOM 1535 C CA . ASP B 1 70 ? 6.531 -13.102 1.266 1 94.88 70 ASP B CA 1
ATOM 1536 C C . ASP B 1 70 ? 7.742 -12.938 2.186 1 94.88 70 ASP B C 1
ATOM 1538 O O . ASP B 1 70 ? 8.742 -13.641 2.029 1 94.88 70 ASP B O 1
ATOM 1542 N N . THR B 1 71 ? 7.59 -12.117 3.143 1 90.94 71 THR B N 1
ATOM 1543 C CA . THR B 1 71 ? 8.727 -11.758 3.984 1 90.94 71 THR B CA 1
ATOM 1544 C C . THR B 1 71 ? 9.008 -12.859 5.008 1 90.94 71 THR B C 1
ATOM 1546 O O . THR B 1 71 ? 10.031 -12.82 5.695 1 90.94 71 THR B O 1
ATOM 1549 N N . GLU B 1 72 ? 8.156 -13.805 5.102 1 91.5 72 GLU B N 1
ATOM 1550 C CA . GLU B 1 72 ? 8.328 -14.891 6.062 1 91.5 72 GLU B CA 1
ATOM 1551 C C . GLU B 1 72 ? 8.93 -16.125 5.395 1 91.5 72 GLU B C 1
ATOM 1553 O O . GLU B 1 72 ? 9.258 -17.109 6.07 1 91.5 72 GLU B O 1
ATOM 1558 N N . GLY B 1 73 ? 9.07 -16.109 4.117 1 92.5 73 GLY B N 1
ATOM 1559 C CA . GLY B 1 73 ? 9.516 -17.281 3.383 1 92.5 73 GLY B CA 1
ATOM 1560 C C . GLY B 1 73 ? 11.023 -17.359 3.232 1 92.5 73 GLY B C 1
ATOM 1561 O O . GLY B 1 73 ? 11.719 -16.359 3.406 1 92.5 73 GLY B O 1
ATOM 1562 N N . LYS B 1 74 ? 11.547 -18.531 2.785 1 92.81 74 LYS B N 1
ATOM 1563 C CA . LYS B 1 74 ? 12.977 -18.781 2.619 1 92.81 74 LYS B CA 1
ATOM 1564 C C . LYS B 1 74 ? 13.531 -17.984 1.44 1 92.81 74 LYS B C 1
ATOM 1566 O O . LYS B 1 74 ? 14.68 -17.531 1.477 1 92.81 74 LYS B O 1
ATOM 1571 N N . ALA B 1 75 ? 12.711 -17.844 0.446 1 94.62 75 ALA B N 1
ATOM 1572 C CA . ALA B 1 75 ? 13.18 -17.125 -0.73 1 94.62 75 ALA B CA 1
ATOM 1573 C C . ALA B 1 75 ? 13.523 -15.672 -0.378 1 94.62 75 ALA B C 1
ATOM 1575 O O . ALA B 1 75 ? 14.516 -15.133 -0.867 1 94.62 75 ALA B O 1
ATOM 1576 N N . TYR B 1 76 ? 12.719 -15.109 0.433 1 93.56 76 TYR B N 1
ATOM 1577 C CA . TYR B 1 76 ? 12.961 -13.734 0.858 1 93.56 76 TYR B CA 1
ATOM 1578 C C . TYR B 1 76 ? 14.266 -13.625 1.634 1 93.56 76 TYR B C 1
ATOM 1580 O O . TYR B 1 76 ? 15.047 -12.703 1.417 1 93.56 76 TYR B O 1
ATOM 1588 N N . GLU B 1 77 ? 14.461 -14.516 2.475 1 90.19 77 GLU B N 1
ATOM 1589 C CA . GLU B 1 77 ? 15.688 -14.547 3.258 1 90.19 77 GLU B CA 1
ATOM 1590 C C . GLU B 1 77 ? 16.922 -14.633 2.354 1 90.19 77 GLU B C 1
ATOM 1592 O O . GLU B 1 77 ? 17.922 -13.953 2.594 1 90.19 77 GLU B O 1
ATOM 1597 N N . ARG B 1 78 ? 16.766 -15.328 1.322 1 92.56 78 ARG B N 1
ATOM 1598 C CA . ARG B 1 78 ? 17.891 -15.578 0.422 1 92.56 78 ARG B CA 1
ATOM 1599 C C . ARG B 1 78 ? 18.078 -14.422 -0.553 1 92.56 78 ARG B C 1
ATOM 1601 O O . ARG B 1 78 ? 19.188 -14.195 -1.051 1 92.56 78 ARG B O 1
ATOM 1608 N N . ALA B 1 79 ? 17.094 -13.742 -0.895 1 89.75 79 ALA B N 1
ATOM 1609 C CA . ALA B 1 79 ? 17.094 -12.75 -1.966 1 89.75 79 ALA B CA 1
ATOM 1610 C C . ALA B 1 79 ? 17.828 -11.484 -1.54 1 89.75 79 ALA B C 1
ATOM 1612 O O . ALA B 1 79 ? 18.094 -10.602 -2.361 1 89.75 79 ALA B O 1
ATOM 1613 N N . ASN B 1 80 ? 18.266 -11.312 -0.298 1 83.56 80 ASN B N 1
ATOM 1614 C CA . ASN B 1 80 ? 19.016 -10.156 0.179 1 83.56 80 ASN B CA 1
ATOM 1615 C C . ASN B 1 80 ? 18.297 -8.852 -0.161 1 83.56 80 ASN B C 1
ATOM 1617 O O . ASN B 1 80 ? 18.906 -7.949 -0.753 1 83.56 80 ASN B O 1
ATOM 1621 N N . LEU B 1 81 ? 17.047 -8.711 0.154 1 84 81 LEU B N 1
ATOM 1622 C CA . LEU B 1 81 ? 16.25 -7.535 -0.16 1 84 81 LEU B CA 1
ATOM 1623 C C . LEU B 1 81 ? 16.25 -6.547 1 1 84 81 LEU B C 1
ATOM 1625 O O . LEU B 1 81 ? 15.32 -5.766 1.16 1 84 81 LEU B O 1
ATOM 1629 N N . ALA B 1 82 ? 17.297 -6.582 1.846 1 78.19 82 ALA B N 1
ATOM 1630 C CA . ALA B 1 82 ? 17.469 -5.684 2.984 1 78.19 82 ALA B CA 1
ATOM 1631 C C . ALA B 1 82 ? 17.5 -4.227 2.527 1 78.19 82 ALA B C 1
ATOM 1633 O O . ALA B 1 82 ? 17.125 -3.322 3.277 1 78.19 82 ALA B O 1
ATOM 1634 N N . TYR B 1 83 ? 17.891 -4.07 1.328 1 79.19 83 TYR B N 1
ATOM 1635 C CA . TYR B 1 83 ? 18 -2.719 0.792 1 79.19 83 TYR B CA 1
ATOM 1636 C C . TYR B 1 83 ? 16.625 -2.062 0.679 1 79.19 83 TYR B C 1
ATOM 1638 O O . TYR B 1 83 ? 16.531 -0.835 0.643 1 79.19 83 TYR B O 1
ATOM 1646 N N . LEU B 1 84 ? 15.609 -2.803 0.63 1 81.38 84 LEU B N 1
ATOM 1647 C CA . LEU B 1 84 ? 14.266 -2.238 0.574 1 81.38 84 LEU B CA 1
ATOM 1648 C C . LEU B 1 84 ? 13.945 -1.47 1.851 1 81.38 84 LEU B C 1
ATOM 1650 O O . LEU B 1 84 ? 13.336 -0.398 1.799 1 81.38 84 LEU B O 1
ATOM 1654 N N . ARG B 1 85 ? 14.344 -2.066 2.973 1 80.19 85 ARG B N 1
ATOM 1655 C CA . ARG B 1 85 ? 14.141 -1.39 4.25 1 80.19 85 ARG B CA 1
ATOM 1656 C C . ARG B 1 85 ? 14.961 -0.105 4.324 1 80.19 85 ARG B C 1
ATOM 1658 O O . ARG B 1 85 ? 14.484 0.911 4.836 1 80.19 85 ARG B O 1
ATOM 1665 N N . THR B 1 86 ? 16.141 -0.159 3.805 1 82.19 86 THR B N 1
ATOM 1666 C CA . THR B 1 86 ? 17.016 1.01 3.795 1 82.19 86 THR B CA 1
ATOM 1667 C C . THR B 1 86 ? 16.422 2.117 2.928 1 82.19 86 THR B C 1
ATOM 1669 O O . THR B 1 86 ? 16.453 3.291 3.303 1 82.19 86 THR B O 1
ATOM 1672 N N . THR B 1 87 ? 15.883 1.708 1.839 1 85 87 THR B N 1
ATOM 1673 C CA . THR B 1 87 ? 15.258 2.672 0.941 1 85 87 THR B CA 1
ATOM 1674 C C . THR B 1 87 ? 14.039 3.312 1.601 1 85 87 THR B C 1
ATOM 1676 O O . THR B 1 87 ? 13.883 4.535 1.571 1 85 87 THR B O 1
ATOM 1679 N N . GLU B 1 88 ? 13.242 2.516 2.246 1 86.5 88 GLU B N 1
ATOM 1680 C CA . GLU B 1 88 ? 12.07 3.039 2.941 1 86.5 88 GLU B CA 1
ATOM 1681 C C . GLU B 1 88 ? 12.469 4.02 4.039 1 86.5 88 GLU B C 1
ATOM 1683 O O . GLU B 1 88 ? 11.898 5.105 4.148 1 86.5 88 GLU B O 1
ATOM 1688 N N . ASP B 1 89 ? 13.461 3.648 4.816 1 90.31 89 ASP B N 1
ATOM 1689 C CA . ASP B 1 89 ? 13.945 4.512 5.895 1 90.31 89 ASP B CA 1
ATOM 1690 C C . ASP B 1 89 ? 14.453 5.84 5.344 1 90.31 89 ASP B C 1
ATOM 1692 O O . ASP B 1 89 ? 14.227 6.895 5.941 1 90.31 89 ASP B O 1
ATOM 1696 N N . SER B 1 90 ? 15.133 5.738 4.254 1 90.69 90 SER B N 1
ATOM 1697 C CA . SER B 1 90 ? 15.664 6.949 3.645 1 90.69 90 SER B CA 1
ATOM 1698 C C . SER B 1 90 ? 14.547 7.871 3.174 1 90.69 90 SER B C 1
ATOM 1700 O O . SER B 1 90 ? 14.617 9.086 3.357 1 90.69 90 SER B O 1
ATOM 1702 N N . VAL B 1 91 ? 13.523 7.336 2.615 1 91.62 91 VAL B N 1
ATOM 1703 C CA . VAL B 1 91 ? 12.414 8.133 2.109 1 91.62 91 VAL B CA 1
ATOM 1704 C C . VAL B 1 91 ? 11.633 8.727 3.277 1 91.62 91 VAL B C 1
ATOM 1706 O O . VAL B 1 91 ? 11.234 9.898 3.234 1 91.62 91 VAL B O 1
ATOM 1709 N N . VAL B 1 92 ? 11.492 7.961 4.324 1 94.38 92 VAL B N 1
ATOM 1710 C CA . VAL B 1 92 ? 10.82 8.445 5.527 1 94.38 92 VAL B CA 1
ATOM 1711 C C . VAL B 1 92 ? 11.578 9.641 6.098 1 94.38 92 VAL B C 1
ATOM 1713 O O . VAL B 1 92 ? 10.977 10.648 6.469 1 94.38 92 VAL B O 1
ATOM 1716 N N . ALA B 1 93 ? 12.875 9.508 6.141 1 94.5 93 ALA B N 1
ATOM 1717 C CA . ALA B 1 93 ? 13.703 10.609 6.625 1 94.5 93 ALA B CA 1
ATOM 1718 C C . ALA B 1 93 ? 13.508 11.859 5.77 1 94.5 93 ALA B C 1
ATOM 1720 O O . ALA B 1 93 ? 13.414 12.969 6.297 1 94.5 93 ALA B O 1
ATOM 1721 N N . LYS B 1 94 ? 13.414 11.672 4.48 1 94.31 94 LYS B N 1
ATOM 1722 C CA . LYS B 1 94 ? 13.195 12.797 3.578 1 94.31 94 LYS B CA 1
ATOM 1723 C C . LYS B 1 94 ? 11.828 13.438 3.82 1 94.31 94 LYS B C 1
ATOM 1725 O O . LYS B 1 94 ? 11.703 14.664 3.791 1 94.31 94 LYS B O 1
ATOM 1730 N N . MET B 1 95 ? 10.828 12.625 4.051 1 96.19 95 MET B N 1
ATOM 1731 C CA . MET B 1 95 ? 9.484 13.117 4.316 1 96.19 95 MET B CA 1
ATOM 1732 C C . MET B 1 95 ? 9.453 13.945 5.598 1 96.19 95 MET B C 1
ATOM 1734 O O . MET B 1 95 ? 8.758 14.961 5.672 1 96.19 95 MET B O 1
ATOM 1738 N N . LEU B 1 96 ? 10.188 13.492 6.609 1 96.06 96 LEU B N 1
ATOM 1739 C CA . LEU B 1 96 ? 10.227 14.219 7.871 1 96.06 96 LEU B CA 1
ATOM 1740 C C . LEU B 1 96 ? 10.93 15.562 7.707 1 96.06 96 LEU B C 1
ATOM 1742 O O . LEU B 1 96 ? 10.531 16.562 8.312 1 96.06 96 LEU B O 1
ATOM 1746 N N . ASP B 1 97 ? 11.914 15.594 6.859 1 94.94 97 ASP B N 1
ATOM 1747 C CA . ASP B 1 97 ? 12.688 16.812 6.617 1 94.94 97 ASP B CA 1
ATOM 1748 C C . ASP B 1 97 ? 11.914 17.781 5.738 1 94.94 97 ASP B C 1
ATOM 1750 O O . ASP B 1 97 ? 12.086 19 5.855 1 94.94 97 ASP B O 1
ATOM 1754 N N . ASP B 1 98 ? 11.07 17.312 4.844 1 96.19 98 ASP B N 1
ATOM 1755 C CA . ASP B 1 98 ? 10.305 18.125 3.896 1 96.19 98 ASP B CA 1
ATOM 1756 C C . ASP B 1 98 ? 8.867 17.625 3.775 1 96.19 98 ASP B C 1
ATOM 1758 O O . ASP B 1 98 ? 8.531 16.922 2.822 1 96.19 98 ASP B O 1
ATOM 1762 N N . PRO B 1 99 ? 8.031 18.125 4.656 1 96.62 99 PRO B N 1
ATOM 1763 C CA . PRO B 1 99 ? 6.645 17.641 4.688 1 96.62 99 PRO B CA 1
ATOM 1764 C C . PRO B 1 99 ? 5.895 17.922 3.389 1 96.62 99 PRO B C 1
ATOM 1766 O O . PRO B 1 99 ? 4.82 17.375 3.156 1 96.62 99 PRO B O 1
ATOM 1769 N N . ALA B 1 100 ? 6.477 18.797 2.525 1 95.69 100 ALA B N 1
ATOM 1770 C CA . ALA B 1 100 ? 5.859 19.078 1.234 1 95.69 100 ALA B CA 1
ATOM 1771 C C . ALA B 1 100 ? 5.875 17.859 0.329 1 95.69 100 ALA B C 1
ATOM 1773 O O . ALA B 1 100 ? 5.176 17.812 -0.686 1 95.69 100 ALA B O 1
ATOM 1774 N N . LEU B 1 101 ? 6.613 16.891 0.712 1 96.5 101 LEU B N 1
ATOM 1775 C CA . LEU B 1 101 ? 6.691 15.641 -0.042 1 96.5 101 LEU B CA 1
ATOM 1776 C C . LEU B 1 101 ? 5.461 14.781 0.212 1 96.5 101 LEU B C 1
ATOM 1778 O O . LEU B 1 101 ? 5.203 13.828 -0.529 1 96.5 101 LEU B O 1
ATOM 1782 N N . LEU B 1 102 ? 4.754 15.078 1.276 1 97.62 102 LEU B N 1
ATOM 1783 C CA . LEU B 1 102 ? 3.66 14.211 1.704 1 97.62 102 LEU B CA 1
ATOM 1784 C C . LEU B 1 102 ? 2.389 14.516 0.92 1 97.62 102 LEU B C 1
ATOM 1786 O O . LEU B 1 102 ? 2.088 15.688 0.647 1 97.62 102 LEU B O 1
ATOM 1790 N N . ARG B 1 103 ? 1.689 13.461 0.618 1 97.81 103 ARG B N 1
ATOM 1791 C CA . ARG B 1 103 ? 0.33 13.586 0.102 1 97.81 103 ARG B CA 1
ATOM 1792 C C . ARG B 1 103 ? -0.656 13.891 1.225 1 97.81 103 ARG B C 1
ATOM 1794 O O . ARG B 1 103 ? -1.185 12.977 1.857 1 97.81 103 ARG B O 1
ATOM 1801 N N . LEU B 1 104 ? -0.91 15.156 1.325 1 97.75 104 LEU B N 1
ATOM 1802 C CA . LEU B 1 104 ? -1.682 15.641 2.467 1 97.75 104 LEU B CA 1
ATOM 1803 C C . LEU B 1 104 ? -3.156 15.789 2.104 1 97.75 104 LEU B C 1
ATOM 1805 O O . LEU B 1 104 ? -3.502 15.867 0.923 1 97.75 104 LEU B O 1
ATOM 1809 N N . PRO B 1 105 ? -4 15.695 3.109 1 98.62 105 PRO B N 1
ATOM 1810 C CA . PRO B 1 105 ? -3.777 15.5 4.547 1 98.62 105 PRO B CA 1
ATOM 1811 C C . PRO B 1 105 ? -3.615 14.031 4.922 1 98.62 105 PRO B C 1
ATOM 1813 O O . PRO B 1 105 ? -4.098 13.148 4.211 1 98.62 105 PRO B O 1
ATOM 1816 N N . LEU B 1 106 ? -2.822 13.758 5.934 1 98.62 106 LEU B N 1
ATOM 1817 C CA . LEU B 1 106 ? -2.891 12.492 6.652 1 98.62 106 LEU B CA 1
ATOM 1818 C C . LEU B 1 106 ? -3.871 12.578 7.816 1 98.62 106 LEU B C 1
ATOM 1820 O O . LEU B 1 106 ? -3.74 13.453 8.68 1 98.62 106 LEU B O 1
ATOM 1824 N N . VAL B 1 107 ? -4.855 11.703 7.824 1 98.5 107 VAL B N 1
ATOM 1825 C CA . VAL B 1 107 ? -5.902 11.797 8.836 1 98.5 107 VAL B CA 1
ATOM 1826 C C . VAL B 1 107 ? -5.992 10.492 9.617 1 98.5 107 VAL B C 1
ATOM 1828 O O . VAL B 1 107 ? -5.914 9.406 9.031 1 98.5 107 VAL B O 1
ATOM 1831 N N . ARG B 1 108 ? -6.113 10.633 10.906 1 97.31 108 ARG B N 1
ATOM 1832 C CA . ARG B 1 108 ? -6.316 9.453 11.742 1 97.31 108 ARG B CA 1
ATOM 1833 C C . ARG B 1 108 ? -7.504 9.641 12.68 1 97.31 108 ARG B C 1
ATOM 1835 O O . ARG B 1 108 ? -7.691 10.727 13.242 1 97.31 108 ARG B O 1
ATOM 1842 N N . GLY B 1 109 ? -8.344 8.641 12.766 1 96.5 109 GLY B N 1
ATOM 1843 C CA . GLY B 1 109 ? -9.484 8.539 13.664 1 96.5 109 GLY B CA 1
ATOM 1844 C C . GLY B 1 109 ? -9.766 7.121 14.117 1 96.5 109 GLY B C 1
ATOM 1845 O O . GLY B 1 109 ? -10.211 6.289 13.32 1 96.5 109 GLY B O 1
ATOM 1846 N N . GLY B 1 110 ? -9.516 6.969 15.422 1 90.88 110 GLY B N 1
ATOM 1847 C CA . GLY B 1 110 ? -9.641 5.594 15.875 1 90.88 110 GLY B CA 1
ATOM 1848 C C . GLY B 1 110 ? -8.68 4.645 15.188 1 90.88 110 GLY B C 1
ATOM 1849 O O . GLY B 1 110 ? -7.465 4.859 15.211 1 90.88 110 GLY B O 1
ATOM 1850 N N . LYS B 1 111 ? -9.188 3.609 14.57 1 91 111 LYS B N 1
ATOM 1851 C CA . LYS B 1 111 ? -8.352 2.617 13.898 1 91 111 LYS B CA 1
ATOM 1852 C C . LYS B 1 111 ? -8.234 2.918 12.406 1 91 111 LYS B C 1
ATOM 1854 O O . LYS B 1 111 ? -7.559 2.197 11.672 1 91 111 LYS B O 1
ATOM 1859 N N . VAL B 1 112 ? -8.828 4.008 11.984 1 94.88 112 VAL B N 1
ATOM 1860 C CA . VAL B 1 112 ? -8.883 4.312 10.562 1 94.88 112 VAL B CA 1
ATOM 1861 C C . VAL B 1 112 ? -7.863 5.402 10.227 1 94.88 112 VAL B C 1
ATOM 1863 O O . VAL B 1 112 ? -7.73 6.379 10.969 1 94.88 112 VAL B O 1
ATOM 1866 N N . LEU B 1 113 ? -7.066 5.184 9.195 1 97.31 113 LEU B N 1
ATOM 1867 C CA . LEU B 1 113 ? -6.105 6.137 8.656 1 97.31 113 LEU B CA 1
ATOM 1868 C C . LEU B 1 113 ? -6.441 6.492 7.211 1 97.31 113 LEU B C 1
ATOM 1870 O O . LEU B 1 113 ? -7.012 5.672 6.484 1 97.31 113 LEU B O 1
ATOM 1874 N N . SER B 1 114 ? -6.078 7.715 6.777 1 97.94 114 SER B N 1
ATOM 1875 C CA . SER B 1 114 ? -6.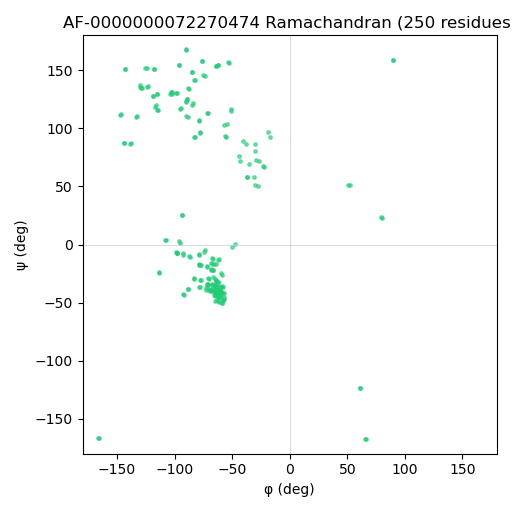25 8.07 5.371 1 97.94 114 SER B CA 1
ATOM 1876 C C . SER B 1 114 ? -5.102 8.953 4.883 1 97.94 114 SER B C 1
ATOM 1878 O O . SER B 1 114 ? -4.445 9.625 5.68 1 97.94 114 SER B O 1
ATOM 1880 N N . VAL B 1 115 ? -4.848 8.828 3.652 1 98 115 VAL B N 1
ATOM 1881 C CA . VAL B 1 115 ? -3.852 9.625 2.945 1 98 115 VAL B CA 1
ATOM 1882 C C . VAL B 1 115 ? -4.527 10.438 1.847 1 98 115 VAL B C 1
ATOM 1884 O O . VAL B 1 115 ? -5.254 9.891 1.014 1 98 115 VAL B O 1
ATOM 1887 N N . GLY B 1 116 ? -4.285 11.75 1.82 1 97.94 116 GLY B N 1
ATOM 1888 C CA . GLY B 1 116 ? -4.941 12.602 0.84 1 97.94 116 GLY B CA 1
ATOM 1889 C C . GLY B 1 116 ? -6.441 12.688 1.031 1 97.94 116 GLY B C 1
ATOM 1890 O O . GLY B 1 116 ? -6.957 12.344 2.1 1 97.94 116 GLY B O 1
ATOM 1891 N N . GLU B 1 117 ? -7.125 13.227 0.032 1 97.25 117 GLU B N 1
ATOM 1892 C CA . GLU B 1 117 ? -8.578 13.344 0.112 1 97.25 117 GLU B CA 1
ATOM 1893 C C . GLU B 1 117 ? -9.25 11.977 -0.018 1 97.25 117 GLU B C 1
ATOM 1895 O O . GLU B 1 117 ? -9.156 11.336 -1.063 1 97.25 117 GLU B O 1
ATOM 1900 N N . ASP B 1 118 ? -9.852 11.602 1.1 1 97 118 ASP B N 1
ATOM 1901 C CA . ASP B 1 118 ? -10.547 10.312 1.146 1 97 118 ASP B CA 1
ATOM 1902 C C . ASP B 1 118 ? -11.812 10.406 1.999 1 97 118 ASP B C 1
ATOM 1904 O O . ASP B 1 118 ? -11.82 9.953 3.148 1 97 118 ASP B O 1
ATOM 1908 N N . GLN B 1 119 ? -12.867 10.781 1.392 1 96.62 119 GLN B N 1
ATOM 1909 C CA . GLN B 1 119 ? -14.094 11.055 2.135 1 96.62 119 GLN B CA 1
ATOM 1910 C C . GLN B 1 119 ? -14.719 9.766 2.65 1 96.62 119 GLN B C 1
ATOM 1912 O O . GLN B 1 119 ? -15.359 9.758 3.705 1 96.62 119 GLN B O 1
ATOM 1917 N N . GLU B 1 120 ? -14.57 8.781 1.86 1 95.56 120 GLU B N 1
ATOM 1918 C CA . GLU B 1 120 ? -15.086 7.5 2.336 1 95.56 120 GLU B CA 1
ATOM 1919 C C . GLU B 1 120 ? -14.43 7.098 3.652 1 95.56 120 GLU B C 1
ATOM 1921 O O . GLU B 1 120 ? -15.117 6.734 4.609 1 95.56 120 GLU B O 1
ATOM 1926 N N . ALA B 1 121 ? -13.094 7.137 3.721 1 95.69 121 ALA B N 1
ATOM 1927 C CA . ALA B 1 121 ? -12.383 6.816 4.953 1 95.69 121 ALA B CA 1
ATOM 1928 C C . ALA B 1 121 ? -12.773 7.77 6.078 1 95.69 121 ALA B C 1
ATOM 1930 O O . ALA B 1 121 ? -12.922 7.355 7.23 1 95.69 121 ALA B O 1
ATOM 1931 N N . TRP B 1 122 ? -12.891 9.016 5.727 1 97.62 122 TRP B N 1
ATOM 1932 C CA . TRP B 1 122 ? -13.281 10 6.734 1 97.62 122 TRP B CA 1
ATOM 1933 C C . TRP B 1 122 ? -14.648 9.664 7.32 1 97.62 122 TRP B C 1
ATOM 1935 O O . TRP B 1 122 ? -14.867 9.797 8.523 1 97.62 122 TRP B O 1
ATOM 1945 N N . GLY B 1 123 ? -15.547 9.234 6.48 1 96.19 123 GLY B N 1
ATOM 1946 C CA . GLY B 1 123 ? -16.844 8.789 6.961 1 96.19 123 GLY B CA 1
ATOM 1947 C C . GLY B 1 123 ? -16.75 7.617 7.918 1 96.19 123 GLY B C 1
ATOM 1948 O O . GLY B 1 123 ? -17.453 7.574 8.93 1 96.19 123 GLY B O 1
ATOM 1949 N N . LYS B 1 124 ? -15.906 6.727 7.645 1 94.88 124 LYS B N 1
ATOM 1950 C CA . LYS B 1 124 ? -15.727 5.543 8.484 1 94.88 124 LYS B CA 1
ATOM 1951 C C . LYS B 1 124 ? -15.211 5.922 9.867 1 94.88 124 LYS B C 1
ATOM 1953 O O . LYS B 1 124 ? -15.484 5.23 10.852 1 94.88 124 LYS B O 1
ATOM 1958 N N . MET B 1 125 ? -14.477 6.992 9.938 1 95.31 125 MET B N 1
ATOM 1959 C CA . MET B 1 125 ? -13.93 7.449 11.211 1 95.31 125 MET B CA 1
ATOM 1960 C C . MET B 1 125 ? -15.039 7.918 12.148 1 95.31 125 MET B C 1
ATOM 1962 O O . MET B 1 125 ? -14.82 8.062 13.352 1 95.31 125 MET B O 1
ATOM 1966 N N . LEU B 1 126 ? -16.203 8.156 11.562 1 92.25 126 LEU B N 1
ATOM 1967 C CA . LEU B 1 126 ? -17.297 8.711 12.352 1 92.25 126 LEU B CA 1
ATOM 1968 C C . LEU B 1 126 ? -18.25 7.605 12.797 1 92.25 126 LEU B C 1
ATOM 1970 O O . LEU B 1 126 ? -19.219 7.863 13.523 1 92.25 126 LEU B O 1
ATOM 1974 N N . GLU B 1 127 ? -18.047 6.418 12.312 1 84.5 127 GLU B N 1
ATOM 1975 C CA . GLU B 1 127 ? -18.891 5.285 12.664 1 84.5 127 GLU B CA 1
ATOM 1976 C C . GLU B 1 127 ? -18.484 4.691 14.016 1 84.5 127 GLU B C 1
ATOM 1978 O O . GLU B 1 127 ? -17.312 4.762 14.398 1 84.5 127 GLU B O 1
#

InterPro domains:
  IPR006660 Arsenate reductase-like [PF03960] (19-124)
  IPR006660 Arsenate reductase-like [PS51353] (15-127)
  IPR006660 Arsenate reductase-like [PTHR30041] (15-126)
  IPR036249 Thioredoxin-like superfamily [SSF52833] (16-126)

pLDDT: mean 87.97, std 17.62, range [32.22, 98.75]

Sequence (254 aa):
MGRFFCQHAGMTGPQIQIFGTKKSTATRAAERFFKERGVKVHFVDVSAKPMSKGELTRFVQKFGVNALLDTEGKAYERANLAYLRTTEDSVVAKMLDDPALLRLPLVRGGKVLSVGEDQEAWGKMLEMGRFFCQHAGMTGPQIQIFGTKKSTATRAAERFFKERGVKVHFVDVSAKPMSKGELTRFVQKFGVNALLDTEGKAYERANLAYLRTTEDSVVAKMLDDPALLRLPLVRGGKVLSVGEDQEAWGKMLE

Radius of gyration: 23.36 Å; Cα contacts (8 Å, |Δi|>4): 353; chains: 2; bounding box: 61×60×68 Å

Foldseek 3Di:
DDPPCPVPPPCPDPAAEQEEAPVDPVSVVVVCVQVVVPHDYHYDDCVVPNDDPVVVVVVCVVPNPVVVDPCVDPVV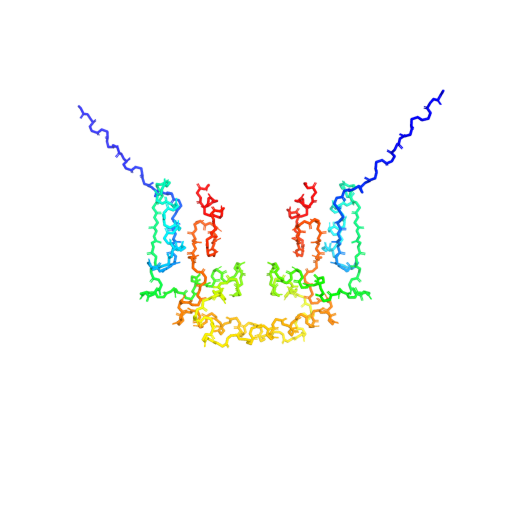VVVPVVVVVVVVVVVVVVCVVPVVVAQDDWDDADPFIDGHDDVPSVVVSVD/DDPPPPPPPPLPPPAAEDEEAPVDPVSVVVVCVQVVVPHDYHYDDCVVPNDDPVVVVVVCVVPNPVVVDPCPDPVNVVVPVVVVVVVVVVVVVVCVVPVVVAQDDWDDADPFIDGHDDVPSVVVSVD